Protein AF-A0A6I1JDK3-F1 (afdb_monomer_lite)

Radius of gyration: 16.53 Å; chains: 1; bounding box: 42×34×44 Å

Secondary structure (DSSP, 8-state):
-EEEE--S-TTSSS-EEEEEEEEEEE--SSTT--EEEEEEEEEETTEESS-GGGT-TTTTTT----TTEEEEEEGGGTHHHHHHHHHHH---EEEE-SSS-SEEEEEES-SS-SS----TT-SEEEEEEEES--GGGTTTTS-S---EEEEEEEHHHHHHHHHHHHHHHT-TTTB-HHHHHHHHHHH--

Structure (mmCIF, N/CA/C/O backbone):
data_AF-A0A6I1JDK3-F1
#
_entry.id   AF-A0A6I1JDK3-F1
#
loop_
_atom_site.group_PDB
_atom_site.id
_atom_site.type_symbol
_atom_site.label_atom_id
_atom_site.label_alt_id
_atom_site.label_comp_id
_atom_site.label_asym_id
_atom_site.label_entity_id
_atom_site.label_seq_id
_atom_site.pdbx_PDB_ins_code
_atom_site.Cartn_x
_atom_site.Cartn_y
_atom_site.Cartn_z
_atom_site.occupancy
_atom_site.B_iso_or_equiv
_atom_site.auth_seq_id
_atom_site.auth_comp_id
_atom_site.auth_asym_id
_atom_site.auth_atom_id
_atom_site.pdbx_PDB_model_num
ATOM 1 N N . MET A 1 1 ? 3.971 -10.338 -2.876 1.00 90.12 1 MET A N 1
ATOM 2 C CA . MET A 1 1 ? 2.631 -9.734 -2.906 1.00 90.12 1 MET A CA 1
ATOM 3 C C . MET A 1 1 ? 2.204 -9.550 -1.474 1.00 90.12 1 MET A C 1
ATOM 5 O O . MET A 1 1 ? 2.153 -10.538 -0.750 1.00 90.12 1 MET A O 1
ATOM 9 N N . ALA A 1 2 ? 1.924 -8.317 -1.079 1.00 95.56 2 ALA A N 1
ATOM 10 C CA . ALA A 1 2 ? 1.438 -7.986 0.249 1.00 95.56 2 ALA A CA 1
ATOM 11 C C . ALA A 1 2 ? -0.094 -7.945 0.251 1.00 95.56 2 ALA A C 1
ATOM 13 O O . ALA A 1 2 ? -0.709 -7.404 -0.673 1.00 95.56 2 ALA A O 1
ATOM 14 N N . ILE A 1 3 ? -0.713 -8.525 1.280 1.00 96.25 3 ILE A N 1
ATOM 15 C CA . ILE A 1 3 ? -2.171 -8.571 1.432 1.00 96.25 3 ILE A CA 1
ATOM 16 C C . ILE A 1 3 ? -2.551 -7.961 2.773 1.00 96.25 3 ILE A C 1
ATOM 18 O O . ILE A 1 3 ? -2.028 -8.357 3.812 1.00 96.25 3 ILE A O 1
ATOM 22 N N . LEU A 1 4 ? -3.498 -7.034 2.748 1.00 96.06 4 LEU A N 1
ATOM 23 C CA . LEU A 1 4 ? -4.088 -6.439 3.932 1.00 96.06 4 LEU A CA 1
ATOM 24 C C . LEU A 1 4 ? -5.573 -6.795 3.976 1.00 96.06 4 LEU A C 1
ATOM 26 O O . LEU A 1 4 ? -6.314 -6.505 3.037 1.00 96.06 4 LEU A O 1
ATOM 30 N N . ILE A 1 5 ? -5.992 -7.463 5.048 1.00 94.19 5 ILE A N 1
ATOM 31 C CA . ILE A 1 5 ? -7.346 -8.002 5.200 1.00 94.19 5 ILE A CA 1
ATOM 32 C C . ILE A 1 5 ? -8.137 -7.108 6.151 1.00 94.19 5 ILE A C 1
ATOM 34 O O . ILE A 1 5 ? -7.666 -6.807 7.247 1.00 94.19 5 ILE A O 1
ATOM 38 N N . ASP A 1 6 ? -9.339 -6.716 5.738 1.00 92.94 6 ASP A N 1
ATOM 39 C CA . ASP A 1 6 ? -10.273 -5.989 6.592 1.00 92.94 6 ASP A CA 1
ATOM 40 C C . ASP A 1 6 ? -10.689 -6.857 7.788 1.00 9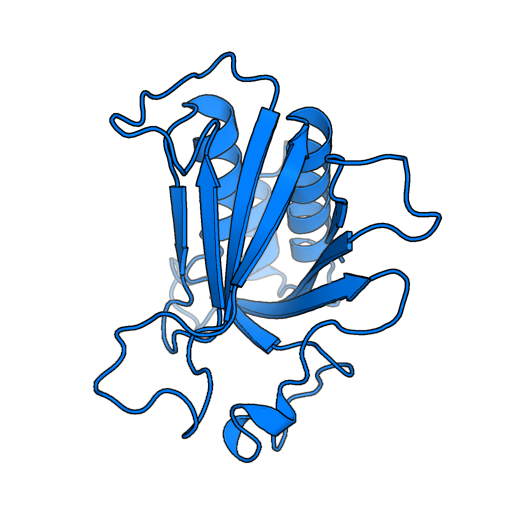2.94 6 ASP A C 1
ATOM 42 O O . ASP A 1 6 ? -11.159 -7.985 7.624 1.00 92.94 6 ASP A O 1
ATOM 46 N N . CYS A 1 7 ? -10.521 -6.335 9.001 1.00 89.25 7 CYS A N 1
ATOM 47 C CA . CYS A 1 7 ? -10.958 -6.994 10.228 1.00 89.25 7 CYS A CA 1
ATOM 48 C C . CYS A 1 7 ? -12.269 -6.408 10.778 1.00 89.25 7 CYS A C 1
ATOM 50 O O . CYS A 1 7 ? -12.799 -6.904 11.779 1.00 89.25 7 CYS A O 1
ATOM 52 N N . ARG A 1 8 ? -12.848 -5.392 10.115 1.00 76.00 8 ARG A N 1
ATOM 53 C CA . ARG A 1 8 ? -14.181 -4.872 10.438 1.00 76.00 8 ARG A CA 1
ATOM 54 C C . ARG A 1 8 ? -15.251 -5.785 9.853 1.00 76.00 8 ARG A C 1
ATOM 56 O O . ARG A 1 8 ? -15.793 -5.518 8.792 1.00 76.00 8 ARG A O 1
ATOM 63 N N . ARG A 1 9 ? -15.627 -6.792 10.649 1.00 58.38 9 ARG A N 1
ATOM 64 C CA . ARG A 1 9 ? -16.707 -7.791 10.461 1.00 58.38 9 ARG A CA 1
ATOM 65 C C . ARG A 1 9 ? -16.171 -9.172 10.084 1.00 58.38 9 ARG A C 1
ATOM 67 O O . ARG A 1 9 ? -15.980 -9.505 8.926 1.00 58.38 9 ARG A O 1
ATOM 74 N N . ASN A 1 10 ? -16.098 -10.027 11.100 1.00 53.22 10 ASN A N 1
ATOM 75 C CA . ASN A 1 10 ? -15.983 -11.485 10.976 1.00 53.22 10 ASN A CA 1
ATOM 76 C C . ASN A 1 10 ? -17.302 -12.173 10.536 1.00 53.22 10 ASN A C 1
ATOM 78 O O . ASN A 1 10 ? -17.419 -13.390 10.650 1.00 53.22 10 ASN A O 1
ATOM 82 N N . GLU A 1 11 ? -18.326 -11.430 10.098 1.00 50.03 11 GLU A N 1
ATOM 83 C CA . GLU A 1 11 ? -19.667 -11.991 9.839 1.00 50.03 11 GLU A CA 1
ATOM 84 C C . GLU A 1 11 ? -19.879 -12.463 8.393 1.00 50.03 11 GLU A C 1
ATOM 86 O O . GLU A 1 11 ? -20.764 -13.281 8.142 1.00 50.03 11 GLU A O 1
ATOM 91 N N . THR A 1 12 ? -19.074 -12.000 7.434 1.00 56.34 12 THR A N 1
ATOM 92 C CA . THR A 1 12 ? -19.111 -12.508 6.058 1.00 56.34 12 THR A CA 1
ATOM 93 C C . THR A 1 12 ? -18.082 -13.620 5.892 1.00 56.34 12 THR A C 1
ATOM 95 O O . THR A 1 12 ? -16.918 -13.456 6.241 1.00 56.34 12 THR A O 1
ATOM 98 N N . ALA A 1 13 ? -18.481 -14.750 5.299 1.00 66.69 13 ALA A N 1
ATOM 99 C CA . ALA A 1 13 ? -17.584 -15.883 5.029 1.00 66.69 13 ALA A CA 1
ATOM 100 C C . ALA A 1 13 ? -16.408 -15.540 4.087 1.00 66.69 13 ALA A C 1
ATOM 102 O O . ALA A 1 13 ? -15.524 -16.364 3.862 1.00 66.69 13 ALA A O 1
ATOM 103 N N . THR A 1 14 ? -16.406 -14.339 3.509 1.00 83.75 14 THR A N 1
ATOM 104 C CA . THR A 1 14 ? -15.459 -13.900 2.494 1.00 83.75 14 THR A CA 1
ATOM 105 C C . THR A 1 14 ? -14.977 -12.485 2.835 1.00 83.75 14 THR A C 1
ATOM 107 O O . THR A 1 14 ? -15.800 -11.566 2.843 1.00 83.75 14 THR A O 1
ATOM 110 N N . PRO A 1 15 ? -13.686 -12.295 3.161 1.00 87.25 15 PRO A N 1
ATOM 111 C CA . PRO A 1 15 ? -13.178 -11.009 3.620 1.00 87.25 15 PRO A CA 1
ATOM 112 C C . PRO A 1 15 ? -12.852 -10.065 2.457 1.00 87.25 15 PRO A C 1
ATOM 114 O O . PRO A 1 15 ? -12.466 -10.500 1.366 1.00 87.25 15 PRO A O 1
ATOM 117 N N . LEU A 1 16 ? -12.964 -8.764 2.728 1.00 92.38 16 LEU A N 1
ATOM 118 C CA . LEU A 1 16 ? -12.428 -7.702 1.884 1.00 92.38 16 LEU A CA 1
ATOM 119 C C . LEU A 1 16 ? -10.902 -7.634 2.060 1.00 92.38 16 LEU A C 1
ATOM 121 O O . LEU A 1 16 ? -10.402 -7.653 3.186 1.00 92.38 16 LEU A O 1
ATOM 125 N N . LYS A 1 17 ? -10.157 -7.547 0.955 1.00 94.12 17 LYS A N 1
ATOM 126 C CA . LYS A 1 17 ? -8.692 -7.457 0.968 1.00 94.12 17 LYS A CA 1
ATOM 127 C C . LYS A 1 17 ? -8.166 -6.401 -0.002 1.00 94.12 17 LYS A C 1
ATOM 129 O O . LYS A 1 17 ? -8.630 -6.299 -1.138 1.00 94.12 17 LYS A O 1
ATOM 134 N N . LEU A 1 18 ? -7.153 -5.667 0.447 1.00 95.69 18 LEU A N 1
ATOM 135 C CA . LEU A 1 18 ? -6.246 -4.884 -0.386 1.00 95.69 18 LEU A CA 1
ATOM 136 C C . LEU A 1 18 ? -5.036 -5.761 -0.721 1.00 95.69 18 LEU A C 1
ATOM 138 O O . LEU A 1 18 ? -4.426 -6.355 0.163 1.00 95.69 18 LEU A O 1
ATOM 142 N N . SER A 1 19 ? -4.681 -5.834 -1.996 1.00 95.69 19 SER A N 1
ATOM 143 C CA . SER A 1 19 ? -3.476 -6.499 -2.483 1.00 95.69 19 SER A CA 1
ATOM 144 C C . SER A 1 19 ? -2.589 -5.469 -3.161 1.00 95.69 19 SER A C 1
ATOM 146 O O . SER A 1 19 ? -3.039 -4.804 -4.090 1.00 95.69 19 SER A O 1
ATOM 148 N N . ILE A 1 20 ? -1.326 -5.391 -2.753 1.00 95.69 20 ILE A N 1
ATOM 149 C CA . ILE A 1 20 ? -0.302 -4.609 -3.449 1.00 95.69 20 ILE A CA 1
ATOM 150 C C . ILE A 1 20 ? 0.831 -5.548 -3.839 1.00 95.69 20 ILE A C 1
ATOM 152 O O . ILE A 1 20 ? 1.279 -6.383 -3.051 1.00 95.69 20 ILE A O 1
ATOM 156 N N . ARG A 1 21 ? 1.271 -5.431 -5.087 1.00 94.69 21 ARG A N 1
ATOM 157 C CA . ARG A 1 21 ? 2.360 -6.222 -5.649 1.00 94.69 21 ARG A CA 1
ATOM 158 C C . ARG A 1 21 ? 3.319 -5.308 -6.385 1.00 94.69 21 ARG A C 1
ATOM 160 O O . ARG A 1 21 ? 2.893 -4.574 -7.272 1.00 94.69 21 ARG A O 1
ATOM 167 N N . TRP A 1 22 ? 4.606 -5.413 -6.089 1.00 94.62 22 TRP A N 1
ATOM 168 C CA . TRP A 1 22 ? 5.625 -4.793 -6.931 1.00 94.62 22 TRP A CA 1
ATOM 169 C C . TRP A 1 22 ? 5.676 -5.485 -8.297 1.00 94.62 22 TRP A C 1
ATOM 171 O O . TRP A 1 22 ? 5.755 -6.710 -8.393 1.00 94.62 22 TRP A O 1
ATOM 181 N N . ARG A 1 23 ? 5.613 -4.700 -9.371 1.00 92.94 23 ARG A N 1
ATOM 182 C CA . ARG A 1 23 ? 5.864 -5.164 -10.741 1.00 92.94 23 ARG A CA 1
ATOM 183 C C . ARG A 1 23 ? 7.344 -5.065 -11.068 1.00 92.94 23 ARG A C 1
ATOM 185 O O . ARG A 1 23 ? 7.903 -6.007 -11.616 1.00 92.94 23 ARG A O 1
ATOM 192 N N . ARG A 1 24 ? 7.961 -3.943 -10.701 1.00 92.00 24 ARG A N 1
ATOM 193 C CA . ARG A 1 24 ? 9.412 -3.777 -10.702 1.00 92.00 24 ARG A CA 1
ATOM 194 C C . ARG A 1 24 ? 9.816 -2.679 -9.726 1.00 92.00 24 ARG A C 1
ATOM 196 O O . ARG A 1 24 ? 9.052 -1.743 -9.501 1.00 92.00 24 ARG A O 1
ATOM 203 N N . VAL A 1 25 ? 11.033 -2.772 -9.215 1.00 92.19 25 VAL A N 1
ATOM 204 C CA . VAL A 1 25 ? 11.728 -1.705 -8.497 1.00 92.19 25 VAL A CA 1
ATOM 205 C C . VAL A 1 25 ? 13.029 -1.437 -9.236 1.00 92.19 25 VAL A C 1
ATOM 207 O O . VAL A 1 25 ? 13.784 -2.366 -9.527 1.00 92.19 25 VAL A O 1
ATOM 210 N N . PHE A 1 26 ? 13.264 -0.182 -9.597 1.00 88.88 26 PHE A N 1
ATOM 211 C CA . PHE A 1 26 ? 14.318 0.168 -10.538 1.00 88.88 26 PHE A CA 1
ATOM 212 C C . PHE A 1 26 ? 14.936 1.528 -10.243 1.00 88.88 26 PHE A C 1
ATOM 214 O O . PHE A 1 26 ? 14.286 2.430 -9.710 1.00 88.88 26 PHE A O 1
ATOM 221 N N . SER A 1 27 ? 16.190 1.692 -10.659 1.00 83.19 27 SER A N 1
ATOM 222 C CA . SER A 1 27 ? 16.853 2.992 -10.703 1.00 83.19 27 SER A CA 1
ATOM 223 C C . SER A 1 27 ? 16.875 3.555 -12.124 1.00 83.19 27 SER A C 1
ATOM 225 O O . SER A 1 27 ? 17.229 2.863 -13.077 1.00 83.19 27 SER A O 1
ATOM 227 N N . ASN A 1 28 ? 16.574 4.847 -12.273 1.00 73.62 28 ASN A N 1
ATOM 228 C CA . ASN A 1 28 ? 16.699 5.566 -13.549 1.00 73.62 28 ASN A CA 1
ATOM 229 C C . ASN A 1 28 ? 18.129 6.064 -13.836 1.00 73.62 28 ASN A C 1
ATOM 231 O O . ASN A 1 28 ? 18.334 6.903 -14.711 1.00 73.62 28 ASN A O 1
ATOM 235 N N . GLY A 1 29 ? 19.131 5.583 -13.093 1.00 64.56 29 GLY A N 1
ATOM 236 C CA . GLY A 1 29 ? 20.533 5.975 -13.272 1.00 64.56 29 GLY A CA 1
ATOM 237 C C . GLY A 1 29 ? 20.954 7.231 -12.500 1.00 64.56 29 GLY A C 1
ATOM 238 O O . GLY A 1 29 ? 22.118 7.619 -12.572 1.00 64.56 29 GLY A O 1
ATOM 239 N N . TYR A 1 30 ? 20.054 7.837 -11.722 1.00 65.25 30 TYR A N 1
ATOM 240 C CA . TYR A 1 30 ? 20.409 8.835 -10.712 1.00 65.25 30 TYR A CA 1
ATOM 241 C C . TYR A 1 30 ? 20.587 8.160 -9.353 1.00 65.25 30 TYR A C 1
ATOM 243 O O . TYR A 1 30 ? 19.768 7.337 -8.952 1.00 65.25 30 TYR A O 1
ATOM 251 N N . GLU A 1 31 ? 21.635 8.535 -8.614 1.00 57.34 31 GLU A N 1
ATOM 252 C CA . GLU A 1 31 ? 21.983 7.892 -7.340 1.00 57.34 31 GLU A CA 1
ATOM 253 C C . GLU A 1 31 ? 20.875 7.963 -6.282 1.00 57.34 31 GLU A C 1
ATOM 255 O O . GLU A 1 31 ? 20.854 7.152 -5.368 1.00 57.34 31 GLU A O 1
ATOM 260 N N . TRP A 1 32 ? 19.953 8.912 -6.359 1.00 59.84 32 TRP A N 1
ATOM 261 C CA . TRP A 1 32 ? 18.851 9.034 -5.403 1.00 59.84 32 TRP A CA 1
ATOM 262 C C . TRP A 1 32 ? 17.574 8.357 -5.892 1.00 59.84 32 TRP A C 1
ATOM 264 O O . TRP A 1 32 ? 16.718 8.072 -5.063 1.00 59.84 32 TRP A O 1
ATOM 274 N N . ASP A 1 33 ? 17.447 8.076 -7.188 1.00 70.00 33 ASP A N 1
ATOM 275 C CA . ASP A 1 33 ? 16.176 7.734 -7.821 1.00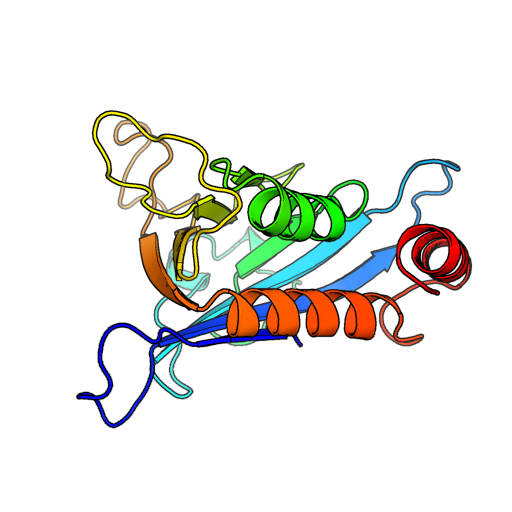 70.00 33 ASP A CA 1
ATOM 276 C C . ASP A 1 33 ? 15.904 6.223 -7.768 1.00 70.00 33 ASP A C 1
ATOM 278 O O . ASP A 1 33 ? 16.687 5.415 -8.283 1.00 70.00 33 ASP A O 1
ATOM 282 N N . ARG A 1 34 ? 14.810 5.850 -7.093 1.00 77.75 34 ARG A N 1
ATOM 283 C CA . ARG A 1 34 ? 14.342 4.465 -6.910 1.00 77.75 34 ARG A CA 1
ATOM 284 C C . ARG A 1 34 ? 12.843 4.429 -7.110 1.00 77.75 34 ARG A C 1
ATOM 286 O O . ARG A 1 34 ? 12.099 4.669 -6.168 1.00 77.75 34 ARG A O 1
ATOM 293 N N . ASN A 1 35 ? 12.397 4.090 -8.299 1.00 85.88 35 ASN A N 1
ATOM 294 C CA . ASN A 1 35 ? 10.975 4.075 -8.582 1.00 85.88 35 ASN A CA 1
ATOM 295 C C . ASN A 1 35 ? 10.462 2.651 -8.498 1.00 85.88 35 ASN A C 1
ATOM 297 O O . ASN A 1 35 ? 11.158 1.689 -8.829 1.00 85.88 35 ASN A O 1
ATOM 301 N N . GLY A 1 36 ? 9.253 2.514 -7.981 1.00 89.81 36 GLY A N 1
ATOM 302 C CA . GLY A 1 36 ? 8.577 1.236 -7.920 1.00 89.81 36 GLY A CA 1
ATOM 303 C C . GLY A 1 36 ? 7.281 1.304 -8.701 1.00 89.81 36 GLY A C 1
ATOM 304 O O . GLY A 1 36 ? 6.467 2.188 -8.466 1.00 89.81 36 GLY A O 1
ATOM 305 N N . GLU A 1 37 ? 7.089 0.361 -9.613 1.00 91.75 37 GLU A N 1
ATOM 306 C CA . GLU A 1 37 ? 5.812 0.148 -10.287 1.00 91.75 37 GLU A CA 1
ATOM 307 C C . GLU A 1 37 ? 5.039 -0.915 -9.519 1.00 91.75 37 GLU A C 1
ATOM 309 O O . GLU A 1 37 ? 5.593 -1.955 -9.150 1.00 91.75 37 GLU A O 1
ATOM 314 N N . MET A 1 38 ? 3.754 -0.683 -9.296 1.00 92.69 38 MET A N 1
ATOM 315 C CA . MET A 1 38 ? 2.890 -1.528 -8.486 1.00 92.69 38 MET A CA 1
ATOM 316 C C . MET A 1 38 ? 1.649 -1.964 -9.261 1.00 92.69 38 MET A C 1
ATOM 318 O O . MET A 1 38 ? 1.176 -1.303 -10.184 1.00 92.69 38 MET A O 1
ATOM 322 N N . ALA A 1 39 ? 1.120 -3.110 -8.854 1.00 92.44 39 ALA A N 1
ATOM 323 C CA . ALA A 1 39 ? -0.224 -3.557 -9.158 1.00 92.44 39 ALA A CA 1
ATOM 324 C C . ALA A 1 39 ? -1.026 -3.548 -7.851 1.00 92.44 39 ALA A C 1
ATOM 326 O O . ALA A 1 39 ? -0.659 -4.239 -6.895 1.00 92.44 39 ALA A O 1
ATOM 327 N N . ILE A 1 40 ? -2.093 -2.755 -7.805 1.00 92.12 40 ILE A N 1
ATOM 328 C CA . ILE A 1 40 ? -2.925 -2.536 -6.620 1.00 92.12 40 ILE A CA 1
ATOM 329 C C . ILE A 1 40 ? -4.332 -3.048 -6.909 1.00 92.12 40 ILE A C 1
ATOM 331 O O . ILE A 1 40 ? -4.945 -2.644 -7.886 1.00 92.12 40 ILE A O 1
ATOM 335 N N . GLY A 1 41 ? -4.873 -3.931 -6.077 1.00 91.94 41 GLY A N 1
ATOM 336 C CA . GLY A 1 41 ? -6.211 -4.485 -6.284 1.00 91.94 41 GLY A CA 1
ATOM 337 C C . GLY A 1 41 ? -7.017 -4.592 -4.999 1.00 91.94 41 GLY A C 1
ATOM 338 O O . GLY A 1 41 ? -6.469 -4.797 -3.915 1.00 91.94 41 GLY A O 1
ATOM 339 N N . LEU A 1 42 ? -8.334 -4.482 -5.143 1.00 92.88 42 LEU A N 1
ATOM 340 C CA . LEU A 1 42 ? -9.319 -4.625 -4.073 1.00 92.88 42 LEU A CA 1
ATOM 341 C C . LEU A 1 42 ? -10.214 -5.818 -4.398 1.00 92.88 42 LEU A C 1
ATOM 343 O O . LEU A 1 42 ? -10.753 -5.889 -5.501 1.00 92.88 42 LEU A O 1
ATOM 347 N N . TYR A 1 43 ? -10.380 -6.740 -3.452 1.00 93.00 43 TYR A N 1
ATOM 348 C CA . TYR A 1 43 ? -11.077 -8.006 -3.692 1.00 93.00 43 TYR A CA 1
ATOM 349 C C . TYR A 1 43 ? -11.995 -8.380 -2.531 1.00 93.00 43 TYR A C 1
ATOM 351 O O . TYR A 1 43 ? -11.661 -8.133 -1.374 1.00 93.00 43 TYR A O 1
ATOM 359 N N . ILE A 1 44 ? -13.105 -9.049 -2.837 1.00 91.75 44 ILE A N 1
ATOM 360 C CA . ILE A 1 44 ? -13.900 -9.800 -1.860 1.00 91.75 44 ILE A CA 1
ATOM 361 C C . ILE A 1 44 ? -13.702 -11.276 -2.189 1.00 91.75 44 ILE A C 1
ATOM 363 O O . ILE A 1 44 ? -14.190 -11.776 -3.202 1.00 91.75 44 ILE A O 1
ATOM 367 N N . GLY A 1 45 ? -12.935 -11.975 -1.353 1.00 87.31 45 GLY A N 1
ATOM 368 C CA . GLY A 1 45 ? -12.492 -13.330 -1.681 1.00 87.31 45 GLY A CA 1
ATOM 369 C C . GLY A 1 45 ? -11.502 -13.261 -2.828 1.00 87.31 45 GLY A C 1
ATOM 370 O O . GLY A 1 45 ? -10.493 -12.577 -2.693 1.00 87.31 45 GLY A O 1
ATOM 371 N N . ASP A 1 46 ? -11.786 -13.928 -3.942 1.00 88.94 46 ASP A N 1
ATOM 372 C CA . ASP A 1 46 ? -10.948 -13.875 -5.149 1.00 88.94 46 ASP A CA 1
ATOM 373 C C . ASP A 1 46 ? -11.551 -13.019 -6.271 1.00 88.94 46 ASP A C 1
ATOM 375 O O . ASP A 1 46 ? -10.916 -12.822 -7.305 1.00 88.94 46 ASP A O 1
ATOM 379 N N . GLU A 1 47 ? -12.736 -12.449 -6.047 1.00 91.94 47 GLU A N 1
ATOM 380 C CA . GLU A 1 47 ? -13.416 -11.597 -7.019 1.00 91.94 47 GLU A CA 1
ATOM 381 C C . GLU A 1 47 ? -12.994 -10.130 -6.847 1.00 91.94 47 GLU A C 1
ATOM 383 O O . GLU A 1 47 ? -13.015 -9.611 -5.721 1.00 91.94 47 GLU A O 1
ATOM 388 N N . PRO A 1 48 ? -12.610 -9.430 -7.929 1.00 91.69 48 PRO A N 1
ATOM 389 C CA . PRO A 1 48 ? -12.226 -8.029 -7.850 1.00 91.69 48 PRO A CA 1
ATOM 390 C C . PRO A 1 48 ? -13.442 -7.128 -7.610 1.00 91.69 48 PRO A C 1
ATOM 392 O O . PRO A 1 48 ? -14.482 -7.272 -8.250 1.00 91.69 48 PRO A O 1
ATOM 395 N N . VAL A 1 49 ? -13.296 -6.152 -6.712 1.00 89.75 49 VAL A N 1
ATOM 396 C CA . VAL A 1 49 ? -14.347 -5.167 -6.393 1.00 89.75 49 VAL A CA 1
ATOM 397 C C . VAL A 1 49 ? -14.543 -4.184 -7.547 1.00 89.75 49 VAL A C 1
ATOM 399 O O . VAL A 1 49 ? -15.666 -3.798 -7.866 1.00 89.75 49 VAL A O 1
ATOM 402 N N . PHE A 1 50 ? -13.444 -3.791 -8.188 1.00 85.38 50 PHE A N 1
ATOM 403 C CA . PHE A 1 50 ? -13.428 -2.842 -9.293 1.00 85.38 50 PHE A CA 1
ATOM 404 C C . PHE A 1 50 ? -12.641 -3.413 -10.463 1.00 85.38 50 PHE A C 1
ATOM 406 O O . PHE A 1 50 ? -11.690 -4.163 -10.267 1.00 85.38 50 PHE A O 1
ATOM 413 N N . SER A 1 51 ? -13.020 -3.034 -11.684 1.00 80.25 51 SER A N 1
ATOM 414 C CA . SER A 1 51 ? -12.318 -3.453 -12.896 1.00 80.25 51 SER A CA 1
ATOM 415 C C . SER A 1 51 ? -11.708 -2.247 -13.612 1.00 80.25 51 SER A C 1
ATOM 417 O O . SER A 1 51 ? -12.455 -1.341 -13.984 1.00 80.25 51 SER A O 1
ATOM 419 N N . PRO A 1 52 ? -10.386 -2.225 -13.869 1.00 74.00 52 PRO A N 1
ATOM 420 C CA . PRO A 1 52 ? -9.697 -1.076 -14.467 1.00 74.00 52 PRO A CA 1
ATOM 421 C C . PRO A 1 52 ? -10.184 -0.753 -15.888 1.00 74.00 52 PRO A C 1
ATOM 423 O O . PRO A 1 52 ? -10.150 0.401 -16.309 1.00 74.00 52 PRO A O 1
ATOM 426 N N . VAL A 1 53 ? -10.710 -1.747 -16.618 1.00 70.38 53 VAL A N 1
ATOM 427 C CA . VAL A 1 53 ? -11.269 -1.559 -17.971 1.00 70.38 53 VAL A CA 1
ATOM 428 C C . VAL A 1 53 ? -12.471 -0.609 -17.987 1.00 70.38 53 VAL A C 1
ATOM 430 O O . VAL A 1 53 ? -12.743 0.016 -19.007 1.00 70.38 53 VAL A O 1
ATOM 433 N N . VAL A 1 54 ? -13.181 -0.486 -16.861 1.00 68.81 54 VAL A N 1
ATOM 434 C CA . VAL A 1 54 ? -14.313 0.439 -16.707 1.00 68.81 54 VAL A CA 1
ATOM 435 C C . VAL A 1 54 ? -13.825 1.888 -16.615 1.00 68.81 54 VAL A C 1
ATOM 437 O O . VAL A 1 54 ? -14.542 2.809 -16.999 1.00 68.81 54 VAL A O 1
ATOM 440 N N . PHE A 1 55 ? -12.599 2.085 -16.137 1.00 68.00 55 PHE A N 1
ATOM 441 C CA . PHE A 1 55 ? -12.084 3.380 -15.713 1.00 68.00 55 PHE A CA 1
ATOM 442 C C . PHE A 1 55 ? -11.113 3.994 -16.722 1.00 68.00 55 PHE A C 1
ATOM 444 O O . PHE A 1 55 ? -11.210 5.187 -17.007 1.00 68.00 55 PHE A O 1
ATOM 451 N N . ASN A 1 56 ? -10.216 3.193 -17.308 1.00 69.25 56 ASN A N 1
ATOM 452 C CA . ASN A 1 56 ? -9.264 3.671 -18.312 1.00 69.25 56 ASN A CA 1
ATOM 453 C C . ASN A 1 56 ? -8.780 2.543 -19.251 1.00 69.25 56 ASN A C 1
ATOM 455 O O . ASN A 1 56 ? -7.676 2.021 -19.091 1.00 69.25 56 ASN A O 1
ATOM 459 N N . PRO A 1 57 ? -9.586 2.136 -20.248 1.00 65.94 57 PRO A N 1
ATOM 460 C CA . PRO A 1 57 ? -9.258 1.002 -21.114 1.00 65.94 57 PRO A CA 1
ATOM 461 C C . PRO A 1 57 ? -8.029 1.234 -22.010 1.00 65.94 57 PRO A C 1
ATOM 463 O O . PRO A 1 57 ? -7.412 0.265 -22.452 1.00 65.94 57 PRO A O 1
ATOM 466 N N . ASP A 1 58 ? -7.664 2.488 -22.287 1.00 69.88 58 ASP A N 1
ATOM 467 C CA . ASP A 1 58 ? -6.554 2.823 -23.184 1.00 69.88 58 ASP A CA 1
ATOM 468 C C . ASP A 1 58 ? -5.204 2.790 -22.472 1.00 69.88 58 ASP A C 1
ATOM 470 O O . ASP A 1 58 ? -4.258 2.215 -23.008 1.00 69.88 58 ASP A O 1
ATOM 474 N N . PHE A 1 59 ? -5.125 3.317 -21.246 1.00 67.88 59 PHE A N 1
ATOM 475 C CA . PHE A 1 59 ? -3.906 3.256 -20.433 1.00 67.88 59 PHE A CA 1
ATOM 476 C C . PHE A 1 59 ? -3.512 1.816 -20.080 1.00 67.88 59 PHE A C 1
ATOM 478 O O . PHE A 1 59 ? -2.335 1.478 -20.011 1.00 67.88 59 PHE A O 1
ATOM 485 N N . MET A 1 60 ? -4.501 0.935 -19.929 1.00 65.94 60 MET A N 1
ATOM 486 C CA . MET A 1 60 ? -4.272 -0.479 -19.624 1.00 65.94 60 MET A CA 1
ATOM 487 C C . MET A 1 60 ? -3.654 -1.262 -20.792 1.00 65.94 60 MET A C 1
ATOM 489 O O . MET A 1 60 ? -3.185 -2.386 -20.597 1.00 65.94 60 MET A O 1
ATOM 493 N N . ARG A 1 61 ? -3.637 -0.712 -22.016 1.00 66.12 61 ARG A N 1
ATOM 494 C CA . ARG A 1 61 ? -3.080 -1.418 -23.176 1.00 66.12 61 ARG A CA 1
ATOM 495 C C . ARG A 1 61 ? -1.562 -1.536 -23.045 1.00 66.12 61 ARG A C 1
ATOM 497 O O . ARG A 1 61 ? -0.835 -0.566 -23.211 1.00 66.12 61 ARG A O 1
ATOM 504 N N . GLY A 1 62 ? -1.095 -2.761 -22.814 1.00 70.50 62 GLY A N 1
ATOM 505 C CA . GLY A 1 62 ? 0.329 -3.089 -22.702 1.00 70.50 62 GLY A CA 1
ATOM 506 C C . GLY A 1 62 ? 0.835 -3.227 -21.265 1.00 70.50 62 GLY A C 1
ATOM 507 O O . GLY A 1 62 ? 1.986 -3.612 -21.076 1.00 70.50 62 GLY A O 1
ATOM 508 N N . LEU A 1 63 ? -0.009 -2.978 -20.258 1.00 77.69 63 LEU A N 1
ATOM 509 C CA . LEU A 1 63 ? 0.317 -3.269 -18.863 1.00 77.69 63 LEU A CA 1
ATOM 510 C C . LEU A 1 63 ? -0.072 -4.713 -18.520 1.00 77.69 63 LEU A C 1
ATOM 512 O O . LEU A 1 63 ? -1.218 -5.124 -18.692 1.00 77.69 63 LEU A O 1
ATOM 516 N N . GLU A 1 64 ? 0.878 -5.486 -17.998 1.00 81.44 64 GLU A N 1
ATOM 517 C CA . GLU A 1 64 ? 0.632 -6.836 -17.476 1.00 81.44 64 GLU A CA 1
ATOM 518 C C . GLU A 1 64 ? 0.040 -6.761 -16.057 1.00 81.44 64 GLU A C 1
ATOM 520 O O . GLU A 1 64 ? 0.748 -6.904 -15.053 1.00 81.44 64 GLU A O 1
ATOM 525 N N . LEU A 1 65 ? -1.266 -6.492 -15.981 1.00 84.38 65 LEU A N 1
ATOM 526 C CA . LEU A 1 65 ? -2.057 -6.423 -14.748 1.00 84.38 65 LEU A CA 1
ATOM 527 C C . LEU A 1 65 ? -3.088 -7.558 -14.710 1.00 84.38 65 LEU A C 1
ATOM 529 O O . LEU A 1 65 ? -3.693 -7.895 -15.731 1.00 84.38 65 LEU A O 1
ATOM 533 N N . ARG A 1 66 ? -3.293 -8.168 -13.535 1.00 86.31 66 ARG A N 1
ATOM 534 C CA . ARG A 1 66 ? -4.349 -9.177 -13.350 1.00 86.31 66 ARG A CA 1
ATOM 535 C C . ARG A 1 66 ? -5.728 -8.504 -13.356 1.00 86.31 66 ARG A C 1
ATOM 537 O O . ARG A 1 66 ? -5.825 -7.303 -13.093 1.00 86.31 66 ARG A O 1
ATOM 544 N N . PRO A 1 67 ? -6.813 -9.252 -13.634 1.00 83.88 67 PRO A N 1
ATOM 545 C CA . PRO A 1 67 ? -8.164 -8.711 -13.537 1.00 83.88 67 PRO A CA 1
ATOM 546 C C . PRO A 1 67 ? -8.408 -8.027 -12.184 1.00 83.88 67 PRO A C 1
ATOM 548 O O . PRO A 1 67 ? -8.215 -8.637 -11.137 1.00 83.88 67 PRO A O 1
ATOM 551 N N . GLY A 1 68 ? -8.823 -6.759 -12.228 1.00 84.75 68 GLY A N 1
ATOM 552 C CA . GLY A 1 68 ? -9.090 -5.945 -11.039 1.00 84.75 68 GLY A CA 1
ATOM 553 C C . GLY A 1 68 ? -7.888 -5.246 -10.406 1.00 84.75 68 GLY A C 1
ATOM 554 O O . GLY A 1 68 ? -8.053 -4.577 -9.388 1.00 84.75 68 GLY A O 1
ATOM 555 N N . GLU A 1 69 ? -6.695 -5.371 -10.994 1.00 88.38 69 GLU A N 1
ATOM 556 C CA . GLU A 1 69 ? -5.525 -4.600 -10.579 1.00 88.38 69 GLU A CA 1
ATOM 557 C C . GLU A 1 69 ? -5.445 -3.266 -11.328 1.00 88.38 69 GLU A C 1
ATOM 559 O O . GLU A 1 69 ? -5.557 -3.199 -12.552 1.00 88.38 69 GLU A O 1
ATOM 564 N N . PHE A 1 70 ? -5.190 -2.213 -10.571 1.00 86.56 70 PHE A N 1
ATOM 565 C CA . PHE A 1 70 ? -4.845 -0.881 -11.026 1.00 86.56 70 PHE A CA 1
ATOM 566 C C . PHE A 1 70 ? -3.331 -0.728 -11.005 1.00 86.56 70 PHE A C 1
ATOM 568 O O . PHE A 1 70 ? -2.631 -1.323 -10.180 1.00 86.56 70 PHE A O 1
ATOM 575 N N . TYR A 1 71 ? -2.825 0.058 -11.943 1.00 86.56 71 TYR A N 1
ATOM 576 C CA . TYR A 1 71 ? -1.434 0.468 -11.924 1.00 86.56 71 TYR A CA 1
ATOM 577 C C . TYR A 1 71 ? -1.210 1.478 -10.797 1.00 86.56 71 TYR A C 1
ATOM 579 O O . TYR A 1 71 ? -2.094 2.285 -10.519 1.00 86.56 71 TYR A O 1
ATOM 587 N N . GLY A 1 72 ? -0.037 1.430 -10.178 1.00 87.12 72 GLY A N 1
ATOM 588 C CA . GLY A 1 72 ? 0.421 2.456 -9.253 1.00 87.12 72 GLY A CA 1
ATOM 589 C C . GLY A 1 72 ? 1.929 2.640 -9.340 1.00 87.12 72 GLY A C 1
ATOM 590 O O . GLY A 1 72 ? 2.644 1.782 -9.861 1.00 87.12 72 GLY A O 1
ATOM 591 N N . GLU A 1 73 ? 2.415 3.748 -8.809 1.00 88.00 73 GLU A N 1
ATOM 592 C CA . GLU A 1 73 ? 3.818 4.130 -8.783 1.00 88.00 73 GLU A CA 1
ATOM 593 C C . GLU A 1 73 ? 4.202 4.642 -7.399 1.00 88.00 73 GLU A C 1
ATOM 595 O O . GLU A 1 73 ? 3.436 5.313 -6.715 1.00 88.00 73 GLU A O 1
ATOM 600 N N . SER A 1 74 ? 5.419 4.333 -6.971 1.00 89.00 74 SER A N 1
ATOM 601 C CA . SER A 1 74 ? 5.979 4.864 -5.737 1.00 89.00 74 SER A CA 1
ATOM 602 C C . SER A 1 74 ? 7.351 5.452 -6.012 1.00 89.00 74 SER A C 1
ATOM 604 O O . SER A 1 74 ? 8.345 4.721 -6.100 1.00 89.00 74 SER A O 1
ATOM 606 N N . ASP A 1 75 ? 7.395 6.779 -6.115 1.00 86.81 75 ASP A N 1
ATOM 607 C CA . ASP A 1 75 ? 8.646 7.526 -6.201 1.00 86.81 75 ASP A CA 1
ATOM 608 C C . ASP A 1 75 ? 9.499 7.248 -4.974 1.00 86.81 75 ASP A C 1
ATOM 610 O O . ASP A 1 75 ? 9.012 7.235 -3.842 1.00 86.81 75 ASP A O 1
ATOM 614 N N . TYR A 1 76 ? 10.784 6.995 -5.188 1.00 86.88 76 TYR A N 1
ATOM 615 C CA . TYR A 1 76 ? 11.731 6.648 -4.122 1.00 86.88 76 TYR A CA 1
ATOM 616 C C . TYR A 1 76 ? 11.291 5.460 -3.245 1.00 86.88 76 TYR A C 1
ATOM 618 O O . TYR A 1 76 ? 11.788 5.324 -2.117 1.00 86.88 76 TYR A O 1
ATOM 626 N N . CYS A 1 77 ? 10.357 4.627 -3.727 1.00 89.75 77 CYS A N 1
ATOM 627 C CA . CYS A 1 77 ? 9.641 3.605 -2.959 1.00 89.75 77 CYS A CA 1
ATOM 628 C C . CYS A 1 77 ? 9.045 4.163 -1.652 1.00 89.75 77 CYS A C 1
ATOM 630 O O . CYS A 1 77 ? 9.089 3.511 -0.606 1.00 89.75 77 CYS A O 1
ATOM 632 N N . GLN A 1 78 ? 8.532 5.397 -1.688 1.00 90.62 78 GLN A N 1
ATOM 633 C CA . GLN A 1 78 ? 8.086 6.167 -0.527 1.00 90.62 78 GLN A CA 1
ATOM 634 C C . GLN A 1 78 ? 7.031 5.447 0.329 1.00 90.62 78 GLN A C 1
ATOM 636 O O . GLN A 1 78 ? 7.049 5.594 1.552 1.00 90.62 78 GLN A O 1
ATOM 641 N N . ILE A 1 79 ? 6.208 4.572 -0.262 1.00 92.75 79 ILE A N 1
ATOM 642 C CA . ILE A 1 79 ? 5.259 3.716 0.474 1.00 92.75 79 ILE A CA 1
ATOM 643 C C . ILE A 1 79 ? 5.939 2.909 1.597 1.00 92.75 79 ILE A C 1
ATOM 645 O O . ILE A 1 79 ? 5.363 2.722 2.670 1.00 92.75 79 ILE A O 1
ATOM 649 N N . LEU A 1 80 ? 7.198 2.491 1.396 1.00 94.38 80 LEU A N 1
ATOM 650 C CA . LEU A 1 80 ? 7.984 1.747 2.385 1.00 94.38 80 LEU A CA 1
ATOM 651 C C . LEU A 1 80 ? 8.404 2.603 3.591 1.00 94.38 80 LEU A C 1
ATOM 653 O O . LEU A 1 80 ? 8.722 2.038 4.636 1.00 94.38 80 LEU A O 1
ATOM 657 N N . ARG A 1 81 ? 8.393 3.938 3.471 1.00 93.62 81 ARG A N 1
ATOM 658 C CA . ARG A 1 81 ? 8.644 4.896 4.567 1.00 93.62 81 ARG A CA 1
ATOM 659 C C . ARG A 1 81 ? 7.352 5.384 5.209 1.00 93.62 81 ARG A C 1
ATOM 661 O O . ARG A 1 81 ? 7.295 5.566 6.426 1.00 93.62 81 ARG A O 1
ATOM 668 N N . ASP A 1 82 ? 6.327 5.579 4.393 1.00 94.69 82 ASP A N 1
ATOM 669 C CA . ASP A 1 82 ? 5.057 6.163 4.807 1.00 94.69 82 ASP A CA 1
ATOM 670 C C . ASP A 1 82 ? 4.264 5.230 5.725 1.00 94.69 82 ASP A C 1
ATOM 672 O O . ASP A 1 82 ? 3.750 5.680 6.750 1.00 94.69 82 ASP A O 1
ATOM 676 N N . ILE A 1 83 ? 4.230 3.922 5.438 1.00 95.81 83 ILE A N 1
ATOM 677 C CA . ILE A 1 83 ? 3.528 2.962 6.306 1.00 95.81 83 ILE A CA 1
ATOM 678 C C . ILE A 1 83 ? 4.178 2.887 7.706 1.00 95.81 83 ILE A C 1
ATOM 680 O O . ILE A 1 83 ? 3.464 3.062 8.697 1.00 95.81 83 ILE A O 1
ATOM 684 N N . PRO A 1 84 ? 5.510 2.714 7.856 1.00 95.44 84 PRO A N 1
ATOM 685 C CA . PRO A 1 84 ? 6.160 2.772 9.167 1.00 95.44 84 PRO A CA 1
ATOM 686 C C . PRO A 1 84 ? 5.992 4.108 9.877 1.00 95.44 84 PRO A C 1
ATOM 688 O O . PRO A 1 84 ? 5.881 4.133 11.102 1.00 95.44 84 PRO A O 1
ATOM 691 N N . ARG A 1 85 ? 5.970 5.225 9.137 1.00 94.62 85 ARG A N 1
ATOM 692 C CA . ARG A 1 85 ? 5.685 6.536 9.720 1.00 94.62 85 ARG A CA 1
ATOM 693 C C . ARG A 1 85 ? 4.288 6.550 10.335 1.00 94.62 85 ARG A C 1
ATOM 695 O O . ARG A 1 85 ? 4.192 6.883 11.512 1.00 94.62 85 ARG A O 1
ATOM 702 N N . ALA A 1 86 ? 3.259 6.134 9.595 1.00 94.62 86 ALA A N 1
ATOM 703 C CA . ALA A 1 86 ? 1.886 6.048 10.097 1.00 94.62 86 ALA A CA 1
ATOM 704 C C . ALA A 1 86 ? 1.799 5.161 11.350 1.00 94.62 86 ALA A C 1
ATOM 706 O O . ALA A 1 86 ? 1.219 5.560 12.357 1.00 94.62 86 ALA A O 1
ATOM 707 N N . LEU A 1 87 ? 2.458 3.998 11.330 1.00 96.19 87 LEU A N 1
ATOM 708 C CA . LEU A 1 87 ? 2.540 3.092 12.479 1.00 96.19 87 LEU A CA 1
ATOM 709 C C . LEU A 1 87 ? 3.240 3.735 13.687 1.00 96.19 87 LEU A C 1
ATOM 711 O O . LEU A 1 87 ? 2.824 3.532 14.827 1.00 96.19 87 LEU A O 1
ATOM 715 N N . LYS A 1 88 ? 4.316 4.496 13.467 1.00 95.44 88 LYS A N 1
ATOM 716 C CA . LYS A 1 88 ? 5.132 5.085 14.537 1.00 95.44 88 LYS A CA 1
ATOM 717 C C . LYS A 1 88 ? 4.492 6.321 15.157 1.00 95.44 88 LYS A C 1
ATOM 719 O O . LYS A 1 88 ? 4.573 6.495 16.369 1.00 95.44 88 LYS A O 1
ATOM 724 N N . THR A 1 89 ? 3.945 7.213 14.339 1.00 95.00 89 THR A N 1
ATOM 725 C CA . THR A 1 89 ? 3.426 8.506 14.801 1.00 95.00 89 THR A CA 1
ATOM 726 C C . THR A 1 89 ? 1.930 8.468 15.069 1.00 95.00 89 THR A C 1
ATOM 728 O O . THR A 1 89 ? 1.434 9.312 15.806 1.00 95.00 89 THR A O 1
ATOM 731 N N . GLY A 1 90 ? 1.203 7.521 14.469 1.00 92.44 90 GLY A N 1
ATOM 732 C CA . GLY A 1 90 ? -0.256 7.539 14.450 1.00 92.44 90 GLY A CA 1
ATOM 733 C C . GLY A 1 90 ? -0.835 8.715 13.664 1.00 92.44 90 GLY A C 1
ATOM 734 O O . GLY A 1 90 ? -2.025 8.990 13.776 1.00 92.44 90 GLY A O 1
ATOM 735 N N . GLU A 1 91 ? -0.013 9.445 12.904 1.00 93.06 91 GLU A N 1
ATOM 736 C CA . GLU A 1 91 ? -0.484 10.526 12.043 1.00 93.06 91 GLU A CA 1
ATOM 737 C C . GLU A 1 91 ? -1.175 9.955 10.808 1.00 93.06 91 GLU A C 1
ATOM 739 O O . GLU A 1 91 ? -0.721 8.971 10.210 1.00 93.06 91 GLU A O 1
ATOM 744 N N . ARG A 1 92 ? -2.227 10.651 10.366 1.00 92.00 92 ARG A N 1
ATOM 745 C CA . ARG A 1 92 ? -2.794 10.423 9.042 1.00 92.00 92 ARG A CA 1
ATOM 746 C C . ARG A 1 92 ? -1.696 10.582 7.992 1.00 92.00 92 ARG A C 1
ATOM 748 O O . ARG A 1 92 ? -1.085 11.642 7.874 1.00 92.00 92 ARG A O 1
ATOM 755 N N . THR A 1 93 ? -1.512 9.542 7.197 1.00 92.88 93 THR A N 1
ATOM 756 C CA . THR A 1 93 ? -0.551 9.493 6.101 1.00 92.88 93 THR A CA 1
ATOM 757 C C . THR A 1 93 ? -1.302 9.286 4.794 1.00 92.88 93 THR A C 1
ATOM 759 O O . THR A 1 93 ? -2.237 8.490 4.727 1.00 92.88 93 THR A O 1
ATOM 762 N N . VAL A 1 94 ? -0.931 10.047 3.768 1.00 89.94 94 VAL A N 1
ATOM 763 C CA . VAL A 1 94 ? -1.514 9.971 2.427 1.00 89.94 94 VAL A CA 1
ATOM 764 C C . VAL A 1 94 ? -0.413 9.499 1.489 1.00 89.94 94 VAL A C 1
ATOM 766 O O . VAL A 1 94 ? 0.657 10.096 1.462 1.00 89.94 94 VAL A O 1
ATOM 769 N N . ILE A 1 95 ? -0.688 8.425 0.761 1.00 89.25 95 ILE A N 1
ATOM 770 C CA . ILE A 1 95 ? 0.208 7.786 -0.196 1.00 89.25 95 ILE A CA 1
ATOM 771 C C . ILE A 1 95 ? -0.462 7.920 -1.559 1.00 89.25 95 ILE A C 1
ATOM 773 O O . ILE A 1 95 ? -1.591 7.462 -1.745 1.00 89.25 95 ILE A O 1
ATOM 777 N N . GLU A 1 96 ? 0.209 8.584 -2.487 1.00 82.62 96 GLU A N 1
ATOM 778 C CA . GLU A 1 96 ? -0.306 8.888 -3.820 1.00 82.62 96 GLU A CA 1
ATOM 779 C C . GLU A 1 96 ? 0.694 8.432 -4.873 1.00 82.62 96 GLU A C 1
ATOM 781 O O . GLU A 1 96 ? 1.905 8.458 -4.634 1.00 82.62 96 GLU A O 1
ATOM 786 N N . ASP A 1 97 ? 0.180 8.050 -6.040 1.00 69.50 97 ASP A N 1
ATOM 787 C CA . ASP A 1 97 ? 1.020 7.844 -7.211 1.00 69.50 97 ASP A CA 1
ATOM 788 C C . ASP A 1 97 ? 1.710 9.152 -7.600 1.00 69.50 97 ASP A C 1
ATOM 790 O O . ASP A 1 97 ? 1.088 10.214 -7.683 1.00 69.50 97 ASP A O 1
ATOM 794 N N . ALA A 1 98 ? 3.009 9.070 -7.859 1.00 63.31 98 ALA A N 1
ATOM 795 C CA . ALA A 1 98 ? 3.826 10.259 -8.039 1.00 63.31 98 ALA A CA 1
ATOM 796 C C . ALA A 1 98 ? 3.649 10.944 -9.404 1.00 63.31 98 ALA A C 1
ATOM 798 O O . ALA A 1 98 ? 3.741 12.170 -9.488 1.00 63.31 98 ALA A O 1
ATOM 799 N N . VAL A 1 99 ? 3.388 10.175 -10.468 1.00 60.72 99 VAL A N 1
ATOM 800 C CA . VAL A 1 99 ? 3.282 10.708 -11.840 1.00 60.72 99 VAL A CA 1
ATOM 801 C C . VAL A 1 99 ? 1.835 10.773 -12.315 1.00 60.72 99 VAL A C 1
ATOM 803 O O . VAL A 1 99 ? 1.400 11.792 -12.852 1.00 60.72 99 VAL A O 1
ATOM 806 N N . CYS A 1 100 ? 1.072 9.703 -12.104 1.00 63.97 100 CYS A N 1
ATOM 807 C CA . CYS A 1 100 ? -0.317 9.600 -12.531 1.00 63.97 100 CYS A CA 1
ATOM 808 C C . CYS A 1 100 ? -1.158 9.094 -11.367 1.00 63.97 100 CYS A C 1
ATOM 810 O O . CYS A 1 100 ? -1.030 7.932 -11.003 1.00 63.97 100 CYS A O 1
ATOM 812 N N . LEU A 1 101 ? -2.024 9.945 -10.814 1.00 68.12 101 LEU A N 1
ATOM 813 C CA . LEU A 1 101 ? -2.934 9.592 -9.723 1.00 68.12 101 LEU A CA 1
ATOM 814 C C . LEU A 1 101 ? -3.950 8.542 -10.202 1.00 68.12 101 LEU A C 1
ATOM 816 O O . LEU A 1 101 ? -5.018 8.899 -10.688 1.00 68.12 101 LEU A O 1
ATOM 820 N N . PHE A 1 102 ? -3.619 7.255 -10.095 1.00 75.44 102 PHE A N 1
ATOM 821 C CA . PHE A 1 102 ? -4.553 6.150 -10.331 1.00 75.44 102 PHE A CA 1
ATOM 822 C C . PHE A 1 102 ? -5.080 5.597 -9.015 1.00 75.44 102 PHE A C 1
ATOM 824 O O . PHE A 1 102 ? -6.232 5.176 -8.916 1.00 75.44 102 PHE A O 1
ATOM 831 N N . THR A 1 103 ? -4.238 5.608 -7.986 1.00 80.62 103 THR A N 1
ATOM 832 C CA . THR A 1 103 ? -4.598 5.148 -6.655 1.00 80.62 103 THR A CA 1
ATOM 833 C C . THR A 1 103 ? -4.078 6.112 -5.595 1.00 80.62 103 THR A C 1
ATOM 835 O O . THR A 1 103 ? -2.927 6.544 -5.609 1.00 80.62 103 THR A O 1
ATOM 838 N N . ARG A 1 104 ? -4.934 6.416 -4.620 1.00 86.81 104 ARG A N 1
ATOM 839 C CA . ARG A 1 104 ? -4.570 7.097 -3.376 1.00 86.81 104 ARG A CA 1
ATOM 840 C C . ARG A 1 104 ? -4.894 6.176 -2.209 1.00 86.81 104 ARG A C 1
ATOM 842 O O . ARG A 1 104 ? -6.013 5.683 -2.098 1.00 86.81 104 ARG A O 1
ATOM 849 N N . ILE A 1 105 ? -3.939 5.982 -1.308 1.00 91.25 105 ILE A N 1
ATOM 850 C CA . ILE A 1 105 ? -4.118 5.224 -0.069 1.00 91.25 105 ILE A CA 1
ATOM 851 C C . ILE A 1 105 ? -3.944 6.183 1.102 1.00 91.25 105 ILE A C 1
ATOM 853 O O . ILE A 1 105 ? -2.919 6.842 1.240 1.00 91.25 105 ILE A O 1
ATOM 857 N N . VAL A 1 106 ? -4.947 6.267 1.964 1.00 92.75 106 VAL A N 1
ATOM 858 C CA . VAL A 1 106 ? -4.903 7.072 3.183 1.00 92.75 106 VAL A CA 1
ATOM 859 C C . VAL A 1 106 ? -4.926 6.133 4.377 1.00 92.75 106 VAL A C 1
ATOM 861 O O . VAL A 1 106 ? -5.793 5.270 4.456 1.00 92.75 106 VAL A O 1
ATOM 864 N N . ILE A 1 107 ? -3.988 6.305 5.303 1.00 95.44 107 ILE A N 1
ATOM 865 C CA . ILE A 1 107 ? -3.838 5.474 6.501 1.00 95.44 107 ILE A CA 1
ATOM 866 C C . ILE A 1 107 ? -3.917 6.373 7.733 1.00 95.44 107 ILE A C 1
ATOM 868 O O . ILE A 1 107 ? -3.262 7.412 7.770 1.00 95.44 107 ILE A O 1
ATOM 872 N N . GLY A 1 108 ? -4.686 5.992 8.749 1.00 94.81 108 GLY A N 1
ATOM 873 C CA . GLY A 1 108 ? -4.742 6.708 10.028 1.00 94.81 108 GLY A CA 1
ATOM 874 C C . GLY A 1 108 ? -5.576 5.967 11.075 1.00 94.81 108 GLY A C 1
ATOM 875 O O . GLY A 1 108 ? -6.292 5.047 10.711 1.00 94.81 108 GLY A O 1
ATOM 876 N N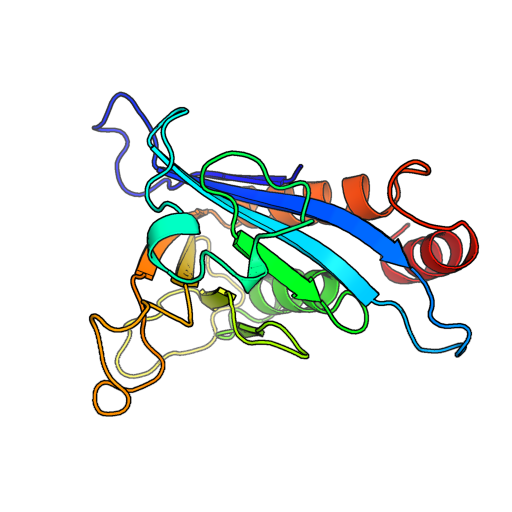 . PRO A 1 109 ? -5.491 6.313 12.368 1.00 91.81 109 PRO A N 1
ATOM 877 C CA . PRO A 1 109 ? -6.202 5.594 13.433 1.00 91.81 109 PRO A CA 1
ATOM 878 C C . PRO A 1 109 ? -7.729 5.787 13.404 1.00 91.81 109 PRO A C 1
ATOM 880 O O . PRO A 1 109 ? -8.470 4.852 13.694 1.00 91.81 109 PRO A O 1
ATOM 883 N N . ASP A 1 110 ? -8.186 6.977 13.007 1.00 87.25 110 ASP A N 1
ATOM 884 C CA . ASP A 1 110 ? -9.587 7.305 12.723 1.00 87.25 110 ASP A CA 1
ATOM 885 C C . ASP A 1 110 ? -9.607 8.380 11.628 1.00 87.25 110 ASP A C 1
ATOM 887 O O . ASP A 1 110 ? -9.304 9.552 11.873 1.00 87.25 110 ASP A O 1
ATOM 891 N N . LEU A 1 111 ? -9.880 7.974 10.386 1.00 88.19 111 LEU A N 1
ATOM 892 C CA . LEU A 1 111 ? -9.818 8.891 9.240 1.00 88.19 111 LEU A CA 1
ATOM 893 C C . LEU A 1 111 ? -11.011 9.844 9.155 1.00 88.19 111 LEU A C 1
ATOM 895 O O . LEU A 1 111 ? -10.930 10.839 8.431 1.00 88.19 111 LEU A O 1
ATOM 899 N N . PHE A 1 112 ? -12.097 9.547 9.867 1.00 85.56 112 PHE A N 1
ATOM 900 C CA . PHE A 1 112 ? -13.342 10.313 9.806 1.00 85.56 112 PHE A CA 1
ATOM 901 C C . PHE A 1 112 ? -13.618 11.098 11.091 1.00 85.56 112 PHE A C 1
ATOM 903 O O . PHE A 1 112 ? -14.627 11.806 11.162 1.00 85.56 112 PHE A O 1
ATOM 910 N N . ALA A 1 113 ? -12.714 11.032 12.072 1.00 85.31 113 ALA A N 1
ATOM 911 C CA . ALA A 1 113 ? -12.708 11.930 13.214 1.00 85.31 113 ALA A CA 1
ATOM 912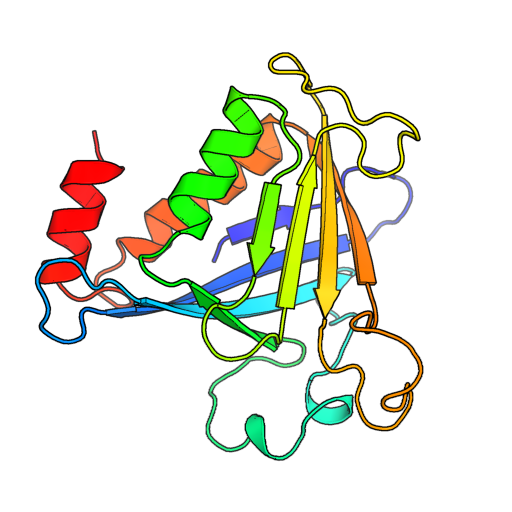 C C . ALA A 1 113 ? -12.753 13.399 12.737 1.00 85.31 113 ALA A C 1
ATOM 914 O O . ALA A 1 113 ? -11.936 13.798 11.901 1.00 85.31 113 ALA A O 1
ATOM 915 N N . PRO A 1 114 ? -13.665 14.233 13.275 1.00 80.69 114 PRO A N 1
ATOM 916 C CA . PRO A 1 114 ? -13.745 15.654 12.925 1.00 80.69 114 PRO A CA 1
ATOM 917 C C . PRO A 1 114 ? -12.436 16.409 13.184 1.00 80.69 114 PRO A C 1
ATOM 919 O O . PRO A 1 114 ? -12.095 17.339 12.457 1.00 80.69 114 PRO A O 1
ATOM 922 N N . GLU A 1 115 ? -11.701 15.980 14.211 1.00 82.94 115 GLU A N 1
ATOM 923 C CA . GLU A 1 115 ? -10.387 16.490 14.589 1.00 82.94 115 GLU A CA 1
ATOM 924 C C . GLU A 1 115 ? -9.423 15.299 14.696 1.00 82.94 115 GLU A C 1
ATOM 926 O O . GLU A 1 115 ? -9.302 14.696 15.764 1.00 82.94 115 GLU A O 1
ATOM 931 N N . PRO A 1 116 ? -8.766 14.904 13.590 1.00 76.75 116 PRO A N 1
ATOM 932 C CA . PRO A 1 116 ? -7.835 13.786 13.599 1.00 76.75 116 PRO A CA 1
ATOM 933 C C . PRO A 1 116 ? -6.644 14.120 14.493 1.00 76.75 116 PRO A C 1
ATOM 935 O O . PRO A 1 116 ? -5.850 15.012 14.186 1.00 76.75 116 PRO A O 1
ATOM 938 N N . THR A 1 117 ? -6.496 13.395 15.594 1.00 84.69 117 THR A N 1
ATOM 939 C CA . THR A 1 117 ? -5.320 13.490 16.459 1.00 84.69 117 THR A CA 1
ATOM 940 C C . THR A 1 117 ? -4.401 12.309 16.218 1.00 84.69 117 THR A C 1
ATOM 942 O O . THR A 1 117 ? -4.858 11.170 16.137 1.00 84.69 117 THR A O 1
ATOM 945 N N . ALA A 1 118 ? -3.102 12.581 16.136 1.00 89.88 118 ALA A N 1
ATOM 946 C CA . ALA A 1 118 ? -2.099 11.536 16.052 1.00 89.88 118 ALA A CA 1
ATOM 947 C C . ALA A 1 118 ? -2.127 10.661 17.315 1.00 89.88 118 ALA A C 1
ATOM 949 O O . ALA A 1 118 ? -2.078 11.188 18.429 1.00 89.88 118 ALA A O 1
ATOM 950 N N . ASP A 1 119 ? -2.179 9.342 17.137 1.00 92.81 119 ASP A N 1
ATOM 951 C CA . ASP A 1 119 ? -2.136 8.376 18.237 1.00 92.81 119 ASP A CA 1
ATOM 952 C C . ASP A 1 119 ? -1.070 7.293 17.982 1.00 92.81 119 ASP A C 1
ATOM 954 O O . ASP A 1 119 ? -1.349 6.263 17.358 1.00 92.81 119 ASP A O 1
ATOM 958 N N . PRO A 1 120 ? 0.168 7.489 18.474 1.00 93.25 120 PRO A N 1
ATOM 959 C CA . PRO A 1 120 ? 1.237 6.498 18.370 1.00 93.25 120 PRO A CA 1
ATOM 960 C C . PRO A 1 120 ? 0.901 5.143 19.005 1.00 93.25 120 PRO A C 1
ATOM 962 O O . PRO A 1 120 ? 1.536 4.147 18.660 1.00 93.25 120 PRO A O 1
ATOM 965 N N . ALA A 1 121 ? -0.057 5.096 19.939 1.00 94.00 121 ALA A N 1
ATOM 966 C CA . ALA A 1 121 ? -0.475 3.891 20.649 1.00 94.00 121 ALA A CA 1
ATOM 967 C C . ALA A 1 121 ? -1.691 3.205 20.005 1.00 94.00 121 ALA A C 1
ATOM 969 O O . ALA A 1 121 ? -2.139 2.173 20.511 1.00 94.00 121 ALA A O 1
ATOM 970 N N . ALA A 1 122 ? -2.196 3.723 18.880 1.00 93.00 122 ALA A N 1
ATOM 971 C CA . ALA A 1 122 ? -3.344 3.153 18.192 1.00 93.00 122 ALA A CA 1
ATOM 972 C C . ALA A 1 122 ? -3.106 1.675 17.852 1.00 93.00 122 ALA A C 1
ATOM 974 O O . ALA A 1 122 ? -2.137 1.325 17.171 1.00 93.00 122 ALA A O 1
ATOM 975 N N . GLY A 1 123 ? -3.997 0.799 18.321 1.00 94.12 123 GLY A N 1
ATOM 976 C CA . GLY A 1 123 ? -4.005 -0.627 17.968 1.00 94.12 123 GLY A CA 1
ATOM 977 C C . GLY A 1 123 ? -4.716 -0.920 16.642 1.00 94.12 123 GLY A C 1
ATOM 978 O O . GLY A 1 123 ? -4.706 -2.055 16.168 1.00 94.12 123 GLY A O 1
ATOM 979 N N . PHE A 1 124 ? -5.341 0.097 16.049 1.00 94.50 124 PHE A N 1
ATOM 980 C CA . PHE A 1 124 ? -6.205 -0.016 14.886 1.00 94.50 124 PHE A CA 1
ATOM 981 C C . PHE A 1 124 ? -5.961 1.135 13.914 1.00 94.50 124 PHE A C 1
ATOM 983 O O . PHE A 1 124 ? -5.698 2.254 14.350 1.00 94.50 124 PHE A O 1
ATOM 990 N N . PHE A 1 125 ? -6.083 0.857 12.618 1.00 96.06 125 PHE A N 1
ATOM 991 C CA . PHE A 1 125 ? -5.979 1.843 11.553 1.00 96.06 125 PHE A CA 1
ATOM 992 C C . PHE A 1 125 ? -7.119 1.680 10.544 1.00 96.06 125 PHE A C 1
ATOM 994 O O . PHE A 1 125 ? -7.447 0.579 10.109 1.00 96.06 125 PHE A O 1
ATOM 1001 N N . ASP A 1 126 ? -7.701 2.800 10.148 1.00 95.69 126 ASP A N 1
ATOM 1002 C CA . ASP A 1 126 ? -8.409 2.975 8.892 1.00 95.69 126 ASP A CA 1
ATOM 1003 C C . ASP A 1 126 ? -7.420 3.019 7.724 1.00 95.69 126 ASP A C 1
ATOM 1005 O O . ASP A 1 126 ? -6.439 3.766 7.748 1.00 95.69 126 ASP A O 1
ATOM 1009 N N . VAL A 1 127 ? -7.721 2.258 6.673 1.00 96.19 127 VAL A N 1
ATOM 1010 C CA . VAL A 1 127 ? -7.030 2.301 5.384 1.00 96.19 127 VAL A CA 1
ATOM 1011 C C . VAL A 1 127 ? -8.065 2.559 4.297 1.00 96.19 127 VAL A C 1
ATOM 1013 O O . VAL A 1 127 ? -8.821 1.669 3.910 1.00 96.19 127 VAL A O 1
ATOM 1016 N N . LEU A 1 128 ? -8.119 3.798 3.817 1.00 93.75 128 LEU A N 1
ATOM 1017 C CA . LEU A 1 128 ? -8.999 4.222 2.734 1.00 93.75 128 LEU A CA 1
ATOM 1018 C C . LEU A 1 128 ? -8.238 4.160 1.409 1.00 93.75 128 LEU A C 1
ATOM 1020 O O . LEU A 1 128 ? -7.277 4.898 1.210 1.00 93.75 128 LEU A O 1
ATOM 1024 N N . VAL A 1 129 ? -8.689 3.305 0.499 1.00 91.88 129 VAL A N 1
ATOM 1025 C CA . VAL A 1 129 ? -8.139 3.164 -0.852 1.00 91.88 129 VAL A CA 1
ATOM 1026 C C . VAL A 1 129 ? -9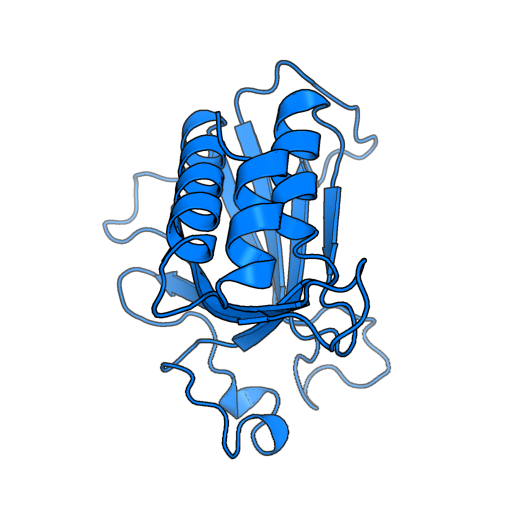.103 3.817 -1.828 1.00 91.88 129 VAL A C 1
ATOM 1028 O O . VAL A 1 129 ? -10.255 3.403 -1.926 1.00 91.88 129 VAL A O 1
ATOM 1031 N N . ILE A 1 130 ? -8.641 4.841 -2.533 1.00 86.56 130 ILE A N 1
ATOM 1032 C CA . ILE A 1 130 ? -9.396 5.594 -3.533 1.00 86.56 130 ILE A CA 1
ATOM 1033 C C . ILE A 1 130 ? -8.782 5.283 -4.889 1.00 86.56 130 ILE A C 1
ATOM 1035 O O . ILE A 1 130 ? -7.578 5.453 -5.072 1.00 86.56 130 ILE A O 1
ATOM 1039 N N . ILE A 1 131 ? -9.609 4.848 -5.833 1.00 81.25 131 ILE A N 1
ATOM 1040 C CA . ILE A 1 131 ? -9.209 4.729 -7.232 1.00 81.25 131 ILE A CA 1
ATOM 1041 C C . ILE A 1 131 ? -9.461 6.089 -7.881 1.00 81.25 131 ILE A C 1
ATOM 1043 O O . ILE A 1 131 ? -10.608 6.448 -8.149 1.00 81.25 131 ILE A O 1
ATOM 1047 N N . ASP A 1 132 ? -8.403 6.874 -8.062 1.00 68.88 132 ASP A N 1
ATOM 1048 C CA . ASP A 1 132 ? -8.476 8.161 -8.753 1.00 68.88 132 ASP A CA 1
ATOM 1049 C C . ASP A 1 132 ? -8.522 7.876 -10.275 1.00 68.88 132 ASP A C 1
ATOM 1051 O O . ASP A 1 132 ? -7.902 6.931 -10.754 1.00 68.88 132 ASP A O 1
ATOM 1055 N N . HIS A 1 133 ? -9.344 8.618 -11.028 1.00 60.56 133 HIS A N 1
ATOM 1056 C CA . HIS A 1 133 ? -9.901 8.254 -12.355 1.00 60.56 133 HIS A CA 1
ATOM 1057 C C . HIS A 1 133 ? -11.083 7.263 -12.365 1.00 60.56 133 HIS A C 1
ATOM 1059 O O . HIS A 1 133 ? -11.097 6.292 -13.116 1.00 60.56 133 HIS A O 1
ATOM 1065 N N . GLY A 1 134 ? -12.185 7.591 -11.683 1.00 50.22 134 GLY A N 1
ATOM 1066 C CA . GLY A 1 134 ? -13.494 6.924 -11.838 1.00 50.22 134 GLY A CA 1
ATOM 1067 C C . GLY A 1 134 ? -14.141 6.979 -13.249 1.00 50.22 134 GLY A C 1
ATOM 1068 O O . GLY A 1 134 ? -15.322 6.665 -13.395 1.00 50.22 134 GLY A O 1
ATOM 1069 N N . GLY A 1 135 ? -13.392 7.338 -14.297 1.00 43.25 135 GLY A N 1
ATOM 1070 C CA . GLY A 1 135 ? -13.860 7.434 -15.680 1.00 43.25 135 GLY A CA 1
ATOM 1071 C C . GLY A 1 135 ? -14.890 8.551 -15.911 1.00 43.25 135 GLY A C 1
ATOM 1072 O O . GLY A 1 135 ? -15.247 9.309 -15.009 1.00 43.25 135 GLY A O 1
ATOM 1073 N N . ASN A 1 136 ? -15.422 8.626 -17.137 1.00 43.94 136 ASN A N 1
ATOM 1074 C CA . ASN A 1 136 ? -16.420 9.618 -17.588 1.00 43.94 136 ASN A CA 1
ATOM 1075 C C . ASN A 1 136 ? -17.736 9.655 -16.773 1.00 43.94 136 ASN A C 1
ATOM 1077 O O . ASN A 1 136 ? -18.610 10.467 -17.062 1.00 43.94 136 ASN A O 1
ATOM 1081 N N . TRP A 1 137 ? -17.908 8.773 -15.787 1.00 44.59 137 TRP A N 1
ATOM 1082 C CA . TRP A 1 137 ? -19.103 8.683 -14.946 1.00 44.59 137 TRP A CA 1
ATOM 1083 C C . TRP A 1 137 ? -19.163 9.753 -13.855 1.00 44.59 137 TRP A C 1
ATOM 1085 O O . TRP A 1 137 ? -20.253 10.070 -13.384 1.00 44.59 137 TRP A O 1
ATOM 1095 N N . HIS A 1 138 ? -18.019 10.325 -13.476 1.00 46.72 138 HIS A N 1
ATOM 1096 C CA . HIS A 1 138 ? -17.956 11.324 -12.407 1.00 46.72 138 HIS A CA 1
ATOM 1097 C C . HIS A 1 138 ? -17.693 12.748 -12.915 1.00 46.72 138 HIS A C 1
ATOM 1099 O O . HIS A 1 138 ? -18.037 13.698 -12.219 1.00 46.72 138 HIS A O 1
ATOM 1105 N N . GLY A 1 139 ? -17.231 12.904 -14.165 1.00 39.56 139 GLY A N 1
ATOM 1106 C CA . GLY A 1 139 ? -16.971 14.200 -14.802 1.00 39.56 139 GLY A CA 1
ATOM 1107 C C . GLY A 1 139 ? -15.930 15.050 -14.061 1.00 39.56 139 GLY A C 1
ATOM 1108 O O . GLY A 1 139 ? -15.608 14.807 -12.906 1.00 39.56 139 GLY A O 1
ATOM 1109 N N . ASP A 1 140 ? -15.435 16.108 -14.697 1.00 43.81 140 ASP A N 1
ATOM 1110 C CA . ASP A 1 140 ? -14.442 17.011 -14.080 1.00 43.81 140 ASP A CA 1
ATOM 1111 C C . ASP A 1 140 ? -15.019 17.846 -12.908 1.00 43.81 140 ASP A C 1
ATOM 1113 O O . ASP A 1 140 ? -14.312 18.632 -12.279 1.00 43.81 140 ASP A O 1
ATOM 1117 N N . GLY A 1 141 ? -16.330 17.730 -12.646 1.00 41.56 141 GLY A N 1
ATOM 1118 C CA . GLY A 1 141 ? -17.085 18.525 -11.669 1.00 41.56 141 GLY A CA 1
ATOM 1119 C C . GLY A 1 141 ? -17.352 17.840 -10.326 1.00 41.56 141 GLY A C 1
ATOM 1120 O O . GLY A 1 141 ? -17.752 18.514 -9.376 1.00 41.56 141 GLY A O 1
ATOM 1121 N N . VAL A 1 142 ? -17.129 16.530 -10.218 1.00 40.78 142 VAL A N 1
ATOM 1122 C CA . VAL A 1 142 ? -17.017 15.837 -8.930 1.00 40.78 142 VAL A CA 1
ATOM 1123 C C . VAL A 1 142 ? -15.513 15.739 -8.701 1.00 40.78 142 VAL A C 1
ATOM 1125 O O . VAL A 1 142 ? -14.824 15.203 -9.559 1.00 40.78 142 VAL A O 1
ATOM 1128 N N . GLY A 1 143 ? -14.982 16.355 -7.636 1.00 48.94 143 GLY A N 1
ATOM 1129 C CA . GLY A 1 143 ? -13.532 16.402 -7.372 1.00 48.94 143 GLY A CA 1
ATOM 1130 C C . GLY A 1 143 ? -12.862 15.018 -7.397 1.00 48.94 143 GLY A C 1
ATOM 1131 O O . GLY A 1 143 ? -13.552 14.020 -7.541 1.00 48.94 143 GLY A O 1
ATOM 1132 N N . SER A 1 144 ? -11.534 14.967 -7.232 1.00 49.56 144 SER A N 1
ATOM 1133 C CA . SER A 1 144 ? -10.616 13.797 -7.288 1.00 49.56 144 SER A CA 1
ATOM 1134 C C . SER A 1 144 ? -10.959 12.581 -6.390 1.00 49.56 144 SER A C 1
ATOM 1136 O O . SER A 1 144 ? -10.162 12.113 -5.576 1.00 49.56 144 SER A O 1
ATOM 1138 N N . GLY A 1 145 ? -12.187 12.090 -6.477 1.00 57.38 145 GLY A N 1
ATOM 1139 C CA . GLY A 1 145 ? -12.785 11.053 -5.664 1.00 57.38 145 GLY A CA 1
ATOM 1140 C C . GLY A 1 145 ? -13.524 10.102 -6.584 1.00 57.38 145 GLY A C 1
ATOM 1141 O O . GLY A 1 145 ? -14.731 10.224 -6.786 1.00 57.38 145 GLY A O 1
ATOM 1142 N N . GLY A 1 146 ? -12.781 9.164 -7.166 1.00 68.25 146 GLY A N 1
ATOM 1143 C CA . GLY A 1 146 ? -13.382 7.971 -7.742 1.00 68.25 146 GLY A CA 1
ATOM 1144 C C . GLY A 1 146 ? -13.858 7.004 -6.649 1.00 68.25 146 GLY A C 1
ATOM 1145 O O . GLY A 1 146 ? -13.931 7.365 -5.467 1.00 68.25 146 GLY A O 1
ATOM 1146 N N . PRO A 1 147 ? -14.238 5.771 -7.019 1.00 77.69 147 PRO A N 1
ATOM 1147 C CA . PRO A 1 147 ? -14.736 4.810 -6.052 1.00 77.69 147 PRO A CA 1
ATOM 1148 C C . PRO A 1 147 ? -13.679 4.518 -4.984 1.00 77.69 147 PRO A C 1
ATOM 1150 O O . PRO A 1 147 ? -12.484 4.414 -5.267 1.00 77.69 147 PRO A O 1
ATOM 1153 N N . ALA A 1 148 ? -14.144 4.385 -3.744 1.00 85.62 148 ALA A N 1
ATOM 1154 C CA . ALA A 1 148 ? -13.284 4.202 -2.592 1.00 85.62 148 ALA A CA 1
ATOM 1155 C C . ALA A 1 148 ? -13.744 3.026 -1.736 1.00 85.62 148 ALA A C 1
ATOM 1157 O O . ALA A 1 148 ? -14.939 2.748 -1.614 1.00 85.62 148 ALA A O 1
ATOM 1158 N N . VAL A 1 149 ? -12.779 2.356 -1.122 1.00 90.44 149 VAL A N 1
ATOM 1159 C CA . VAL A 1 149 ? -12.993 1.254 -0.191 1.00 90.44 149 VAL A CA 1
ATOM 1160 C C . VAL A 1 149 ? -12.262 1.566 1.101 1.00 90.44 149 VAL A C 1
ATOM 1162 O O . VAL A 1 149 ? -11.080 1.897 1.095 1.00 90.44 149 VAL A O 1
ATOM 1165 N N . LEU A 1 150 ? -12.980 1.446 2.212 1.00 93.19 150 LEU A N 1
ATOM 1166 C CA . LEU A 1 150 ? -12.424 1.579 3.548 1.00 93.19 150 LEU A CA 1
ATOM 1167 C C . LEU A 1 150 ? -12.211 0.189 4.141 1.00 93.19 150 LEU A C 1
ATOM 1169 O O . LEU A 1 150 ? -13.173 -0.557 4.311 1.00 93.19 150 LEU A O 1
ATOM 1173 N N . LEU A 1 151 ? -10.966 -0.123 4.481 1.00 94.25 151 LEU A N 1
ATOM 1174 C CA . LEU A 1 151 ? -10.610 -1.253 5.325 1.00 94.25 151 LEU A CA 1
ATOM 1175 C C . LEU A 1 151 ? -10.334 -0.733 6.728 1.00 94.25 151 LEU A C 1
ATOM 1177 O O . LEU A 1 151 ? -9.784 0.355 6.901 1.00 94.25 151 LEU A O 1
ATOM 1181 N N . GLY A 1 152 ? -10.672 -1.522 7.734 1.00 94.69 152 GLY A N 1
ATOM 1182 C CA . GLY A 1 152 ? -10.139 -1.326 9.064 1.00 94.69 152 GLY A CA 1
ATOM 1183 C C . GLY A 1 152 ? -9.251 -2.499 9.446 1.00 94.69 152 GLY A C 1
ATOM 1184 O O . GLY A 1 152 ? -9.639 -3.652 9.290 1.00 94.69 152 GLY A O 1
ATOM 1185 N N . VAL A 1 153 ? -8.045 -2.207 9.918 1.00 95.62 153 VAL A N 1
ATOM 1186 C CA . VAL A 1 153 ? -6.990 -3.201 10.127 1.00 95.62 153 VAL A CA 1
ATOM 1187 C C . VAL A 1 153 ? -6.365 -3.031 11.500 1.00 95.62 153 VAL A C 1
ATOM 1189 O O . VAL A 1 153 ? -6.313 -1.929 12.049 1.00 95.62 153 VAL A O 1
ATOM 1192 N N . THR A 1 154 ? -5.857 -4.123 12.066 1.00 96.38 154 THR A N 1
ATOM 1193 C CA . THR A 1 154 ? -5.055 -4.023 13.289 1.00 96.38 154 THR A CA 1
ATOM 1194 C C . THR A 1 154 ? -3.655 -3.514 12.958 1.00 96.38 154 THR A C 1
ATOM 1196 O O . THR A 1 154 ? -3.172 -3.655 11.828 1.00 96.38 154 THR A O 1
ATOM 1199 N N . ARG A 1 155 ? -2.979 -2.948 13.959 1.00 96.31 155 ARG A N 1
ATOM 1200 C CA . ARG A 1 155 ? -1.569 -2.558 13.859 1.00 96.31 155 ARG A CA 1
ATOM 1201 C C . ARG A 1 155 ? -0.699 -3.711 13.360 1.00 96.31 155 ARG A C 1
ATOM 1203 O O . ARG A 1 155 ? 0.110 -3.519 12.460 1.00 96.31 155 ARG A O 1
ATOM 1210 N N . GLU A 1 156 ? -0.883 -4.906 13.914 1.00 96.94 156 GLU A N 1
ATOM 1211 C CA . GLU A 1 156 ? -0.080 -6.088 13.590 1.00 96.94 156 GLU A CA 1
ATOM 1212 C C . GLU A 1 156 ? -0.260 -6.509 12.127 1.00 96.94 156 GLU A C 1
ATOM 1214 O O . GLU A 1 156 ? 0.713 -6.863 11.462 1.00 96.94 156 GLU A O 1
ATOM 1219 N N . ALA A 1 157 ? -1.490 -6.438 11.606 1.00 97.00 157 ALA A N 1
ATOM 1220 C CA . ALA A 1 157 ? -1.771 -6.732 10.204 1.00 97.00 157 ALA A CA 1
ATOM 1221 C C . ALA A 1 157 ? -1.107 -5.709 9.270 1.00 97.00 157 ALA A C 1
ATOM 1223 O O . ALA A 1 157 ? -0.522 -6.091 8.257 1.00 97.00 157 ALA A O 1
ATOM 1224 N N . LEU A 1 158 ? -1.143 -4.422 9.629 1.00 97.31 158 LEU A N 1
ATOM 1225 C CA . LEU A 1 158 ? -0.494 -3.362 8.857 1.00 97.31 158 LEU A CA 1
ATOM 1226 C C . LEU A 1 158 ? 1.043 -3.462 8.906 1.00 97.31 158 LEU A C 1
ATOM 1228 O O . LEU A 1 158 ? 1.709 -3.246 7.894 1.00 97.31 158 LEU A O 1
ATOM 1232 N N . GLU A 1 159 ? 1.617 -3.847 10.048 1.00 97.56 159 GLU A N 1
ATOM 1233 C CA . GLU A 1 159 ? 3.047 -4.154 10.166 1.00 97.56 159 GLU A CA 1
ATOM 1234 C C . GLU A 1 159 ? 3.453 -5.338 9.290 1.00 97.56 159 GLU A C 1
ATOM 1236 O O . GLU A 1 159 ? 4.477 -5.274 8.610 1.00 97.56 159 GLU A O 1
ATOM 1241 N N . GLN A 1 160 ? 2.670 -6.420 9.301 1.00 97.88 160 GLN A N 1
ATOM 1242 C CA . GLN A 1 160 ? 2.956 -7.583 8.467 1.00 97.88 160 GLN A CA 1
ATOM 1243 C C . GLN A 1 160 ? 2.858 -7.231 6.982 1.00 97.88 160 GLN A C 1
ATOM 1245 O O . GLN A 1 160 ? 3.762 -7.561 6.221 1.00 97.88 160 GLN A O 1
ATOM 1250 N N . PHE A 1 161 ? 1.826 -6.481 6.594 1.00 97.94 161 PHE A N 1
ATOM 1251 C CA . PHE A 1 161 ? 1.673 -5.967 5.238 1.00 97.94 161 PHE A CA 1
ATOM 1252 C C . PHE A 1 161 ? 2.895 -5.156 4.786 1.00 97.94 161 PHE A C 1
ATOM 1254 O O . PHE A 1 161 ? 3.411 -5.369 3.690 1.00 97.94 161 PHE A O 1
ATOM 1261 N N . TRP A 1 162 ? 3.419 -4.276 5.646 1.00 97.31 162 TRP A N 1
ATOM 1262 C CA . TRP A 1 162 ? 4.660 -3.553 5.361 1.00 97.31 162 TRP A CA 1
ATOM 1263 C C . TRP A 1 162 ? 5.870 -4.487 5.212 1.00 97.31 162 TRP A C 1
ATOM 1265 O O . TRP A 1 162 ? 6.639 -4.334 4.263 1.00 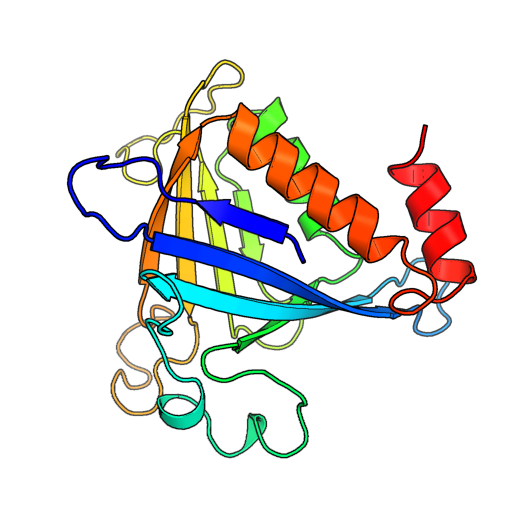97.31 162 TRP A O 1
ATOM 1275 N N . ARG A 1 163 ? 6.040 -5.475 6.102 1.00 96.75 163 ARG A N 1
ATOM 1276 C CA . ARG A 1 163 ? 7.140 -6.454 5.998 1.00 96.75 163 ARG A CA 1
ATOM 1277 C C . ARG A 1 163 ? 7.072 -7.236 4.687 1.00 96.75 163 ARG A C 1
ATOM 1279 O O . ARG A 1 163 ? 8.109 -7.443 4.062 1.00 96.75 163 ARG A O 1
ATOM 1286 N N . ASP A 1 164 ? 5.874 -7.615 4.253 1.00 97.69 164 ASP A N 1
ATOM 1287 C CA . ASP A 1 164 ? 5.658 -8.323 2.989 1.00 97.69 164 ASP A CA 1
ATOM 1288 C C . ASP A 1 164 ? 6.012 -7.441 1.780 1.00 97.69 164 ASP A C 1
ATOM 1290 O O . ASP A 1 164 ? 6.637 -7.924 0.833 1.00 97.69 164 ASP A O 1
ATOM 1294 N N . LEU A 1 165 ? 5.684 -6.140 1.824 1.00 96.44 165 LEU A N 1
ATOM 1295 C CA . LEU A 1 165 ? 6.091 -5.172 0.796 1.00 96.44 165 LEU A CA 1
ATOM 1296 C C . LEU A 1 165 ? 7.612 -5.020 0.722 1.00 96.44 165 LEU A C 1
ATOM 1298 O O . LEU A 1 165 ? 8.161 -4.981 -0.379 1.00 96.44 165 LEU A O 1
ATOM 1302 N N . VAL A 1 166 ? 8.294 -4.939 1.869 1.00 95.38 166 VAL A N 1
ATOM 1303 C CA . VAL A 1 166 ? 9.763 -4.866 1.918 1.00 95.38 166 VAL A CA 1
ATOM 1304 C C . VAL A 1 166 ? 10.376 -6.153 1.375 1.00 95.38 166 VAL A C 1
ATOM 1306 O O . VAL A 1 166 ? 11.274 -6.090 0.541 1.00 95.38 166 VAL A O 1
ATOM 1309 N N . ALA A 1 167 ? 9.891 -7.318 1.810 1.00 94.56 167 ALA A N 1
ATOM 1310 C CA . ALA A 1 167 ? 10.407 -8.608 1.363 1.00 94.56 167 ALA A CA 1
ATOM 1311 C C . ALA A 1 167 ? 10.263 -8.786 -0.157 1.00 94.56 167 ALA A C 1
ATOM 1313 O O . ALA A 1 167 ? 11.212 -9.203 -0.817 1.00 94.56 167 ALA A O 1
ATOM 1314 N N . GLU A 1 168 ? 9.111 -8.417 -0.723 1.00 95.19 168 GLU A N 1
ATOM 1315 C CA . GLU A 1 168 ? 8.888 -8.469 -2.168 1.00 95.19 168 GLU A CA 1
ATOM 1316 C C . GLU A 1 168 ? 9.758 -7.463 -2.937 1.00 95.19 168 GLU A C 1
ATOM 1318 O O . GLU A 1 168 ? 10.305 -7.811 -3.980 1.00 95.19 168 GLU A O 1
ATOM 1323 N N . ALA A 1 169 ? 9.963 -6.250 -2.411 1.00 93.19 169 ALA A N 1
ATOM 1324 C CA . ALA A 1 169 ? 10.856 -5.259 -3.023 1.00 93.19 169 ALA A CA 1
ATOM 1325 C C . ALA A 1 169 ? 12.334 -5.699 -3.052 1.00 93.19 169 ALA A C 1
ATOM 1327 O O . ALA A 1 169 ? 13.143 -5.086 -3.743 1.00 93.19 169 ALA A O 1
ATOM 1328 N N . MET A 1 170 ? 12.708 -6.738 -2.299 1.00 91.56 170 MET A N 1
ATOM 1329 C CA . MET A 1 170 ? 14.065 -7.299 -2.264 1.00 91.56 170 MET A CA 1
ATOM 1330 C C . MET A 1 170 ? 14.238 -8.518 -3.178 1.00 91.56 170 MET A C 1
ATOM 1332 O O . MET A 1 170 ? 15.356 -9.039 -3.293 1.00 91.56 170 MET A O 1
ATOM 1336 N N . ASP A 1 171 ? 13.160 -9.000 -3.800 1.00 92.69 171 ASP A N 1
ATOM 1337 C CA . ASP A 1 171 ? 13.199 -10.151 -4.697 1.00 92.69 171 ASP A CA 1
ATOM 1338 C C . ASP A 1 171 ? 14.036 -9.815 -5.953 1.00 92.69 171 ASP A C 1
ATOM 1340 O O . ASP A 1 171 ? 13.743 -8.824 -6.629 1.00 92.69 171 ASP A O 1
ATOM 1344 N N . PRO A 1 172 ? 15.072 -10.611 -6.299 1.00 90.38 172 PRO A N 1
ATOM 1345 C CA . PRO A 1 172 ? 15.866 -10.398 -7.512 1.00 90.38 172 PRO A CA 1
ATOM 1346 C C . PRO A 1 172 ? 15.057 -10.395 -8.821 1.00 90.38 172 PRO A C 1
ATOM 1348 O O . PRO A 1 172 ? 15.533 -9.866 -9.820 1.00 90.38 172 PRO A O 1
ATOM 1351 N N . ALA A 1 173 ? 13.868 -11.005 -8.851 1.00 92.56 173 ALA A N 1
ATOM 1352 C CA . ALA A 1 173 ? 12.985 -10.975 -10.016 1.00 92.56 173 ALA A CA 1
ATOM 1353 C C . ALA A 1 173 ? 12.243 -9.636 -10.174 1.00 92.56 173 ALA A C 1
ATOM 1355 O O . ALA A 1 173 ? 11.722 -9.351 -11.250 1.00 92.56 173 ALA A O 1
ATOM 1356 N N . ILE A 1 174 ? 12.184 -8.833 -9.110 1.00 91.75 174 ILE A N 1
ATOM 1357 C CA . ILE A 1 174 ? 11.448 -7.567 -9.045 1.00 91.75 174 ILE A CA 1
ATOM 1358 C C . ILE A 1 174 ? 12.398 -6.370 -9.034 1.00 91.75 174 ILE A C 1
ATOM 1360 O O . ILE A 1 174 ? 12.088 -5.341 -9.631 1.00 91.75 174 ILE A O 1
ATOM 1364 N N . CYS A 1 175 ? 13.532 -6.483 -8.346 1.00 92.38 175 CYS A N 1
ATOM 1365 C CA . CYS A 1 175 ? 14.394 -5.361 -8.004 1.00 92.38 175 CYS A CA 1
ATOM 1366 C C . CYS A 1 175 ? 15.790 -5.522 -8.600 1.00 92.38 175 CYS A C 1
ATOM 1368 O O . CYS A 1 175 ? 16.435 -6.557 -8.409 1.00 92.38 175 CYS A O 1
ATOM 1370 N N . ASP A 1 176 ? 16.272 -4.488 -9.295 1.00 88.88 176 ASP A N 1
ATOM 1371 C CA . ASP A 1 176 ? 17.659 -4.468 -9.757 1.00 88.88 176 ASP A CA 1
ATOM 1372 C C . ASP A 1 176 ? 18.649 -4.455 -8.575 1.00 88.88 176 ASP A C 1
ATOM 1374 O O . ASP A 1 176 ? 18.339 -4.007 -7.467 1.00 88.88 176 ASP A O 1
ATOM 1378 N N . GLU A 1 177 ? 19.860 -4.979 -8.786 1.00 87.88 177 GLU A N 1
ATOM 1379 C CA . GLU A 1 177 ? 20.824 -5.156 -7.689 1.00 87.88 177 GLU A CA 1
ATOM 1380 C C . GLU A 1 177 ? 21.240 -3.822 -7.038 1.00 87.88 177 GLU A C 1
ATOM 1382 O O . GLU A 1 177 ? 21.425 -3.769 -5.823 1.00 87.88 177 GLU A O 1
ATOM 1387 N N . VAL A 1 178 ? 21.294 -2.720 -7.798 1.00 86.25 178 VAL A N 1
ATOM 1388 C CA . VAL A 1 178 ? 21.635 -1.385 -7.269 1.00 86.25 178 VAL A CA 1
ATOM 1389 C C . VAL A 1 178 ? 20.554 -0.881 -6.309 1.00 86.25 178 VAL A C 1
ATOM 1391 O O . VAL A 1 178 ? 20.844 -0.389 -5.215 1.00 86.25 178 VAL A O 1
ATOM 1394 N N . SER A 1 179 ? 19.290 -1.004 -6.703 1.00 87.75 179 SER A N 1
ATOM 1395 C CA . SER A 1 179 ? 18.128 -0.608 -5.910 1.00 87.75 179 SER A CA 1
ATOM 1396 C C . SER A 1 179 ? 18.012 -1.480 -4.667 1.00 87.75 179 SER A C 1
ATOM 1398 O O . SER A 1 179 ? 17.767 -0.971 -3.572 1.00 87.75 179 SER A O 1
ATOM 1400 N N . LYS A 1 180 ? 18.287 -2.776 -4.807 1.00 88.12 180 LYS A N 1
ATOM 1401 C CA . LYS A 1 180 ? 18.272 -3.755 -3.722 1.00 88.12 180 LYS A CA 1
ATOM 1402 C C . LYS A 1 180 ? 19.339 -3.500 -2.664 1.00 88.12 180 LYS A C 1
ATOM 1404 O O . LYS A 1 180 ? 19.027 -3.555 -1.478 1.00 88.12 180 LYS A O 1
ATOM 1409 N N . GLU A 1 181 ? 20.577 -3.187 -3.045 1.00 87.31 181 GLU A N 1
ATOM 1410 C CA . GLU A 1 181 ? 21.628 -2.796 -2.090 1.00 87.31 181 GLU A CA 1
ATOM 1411 C C . GLU A 1 181 ? 21.212 -1.579 -1.254 1.00 87.31 181 GLU A C 1
ATOM 1413 O O . GLU A 1 181 ? 21.391 -1.555 -0.035 1.00 87.31 181 GLU A O 1
ATOM 1418 N N . ARG A 1 182 ? 20.575 -0.593 -1.889 1.00 85.31 182 ARG A N 1
ATOM 1419 C CA . ARG A 1 182 ? 20.084 0.614 -1.212 1.00 85.31 182 ARG A CA 1
ATOM 1420 C C . ARG A 1 182 ? 18.893 0.333 -0.308 1.00 85.31 182 ARG A C 1
ATOM 1422 O O . ARG A 1 182 ? 18.850 0.836 0.810 1.00 85.31 182 ARG A O 1
ATOM 1429 N N . LEU A 1 183 ? 17.931 -0.468 -0.770 1.00 87.88 183 LEU A N 1
ATOM 1430 C CA . LEU A 1 183 ? 16.812 -0.903 0.064 1.00 87.88 183 LEU A CA 1
ATOM 1431 C C . LEU A 1 183 ? 17.317 -1.685 1.279 1.00 87.88 183 LEU A C 1
ATOM 1433 O O . LEU A 1 183 ? 16.803 -1.478 2.374 1.00 87.88 183 LEU A O 1
ATOM 1437 N N . ARG A 1 184 ? 18.343 -2.536 1.125 1.00 88.12 184 ARG A N 1
ATOM 1438 C CA . ARG A 1 184 ? 18.970 -3.248 2.251 1.00 88.12 184 ARG A CA 1
ATOM 1439 C C . ARG A 1 184 ? 19.598 -2.290 3.250 1.00 88.12 184 ARG A C 1
ATOM 1441 O O . ARG A 1 184 ? 19.380 -2.470 4.434 1.00 88.12 184 ARG A O 1
ATOM 1448 N N . ALA A 1 185 ? 20.325 -1.274 2.793 1.00 86.38 185 ALA A N 1
ATOM 1449 C CA . ALA A 1 185 ? 20.928 -0.289 3.692 1.00 86.38 185 ALA A CA 1
ATOM 1450 C C . ALA A 1 185 ? 19.889 0.513 4.501 1.00 86.38 185 ALA A C 1
ATOM 1452 O O . ALA A 1 185 ? 20.199 1.009 5.580 1.00 86.38 185 ALA A O 1
ATOM 1453 N N . GLU A 1 186 ? 18.676 0.669 3.969 1.00 87.06 186 GLU A N 1
ATOM 1454 C CA . GLU A 1 186 ? 17.631 1.500 4.568 1.00 87.06 186 GLU A CA 1
ATOM 1455 C C . GLU A 1 186 ? 16.623 0.713 5.418 1.00 87.06 186 GLU A C 1
ATOM 1457 O O . GLU A 1 186 ? 16.221 1.173 6.485 1.00 87.06 186 GLU A O 1
ATOM 1462 N N . PHE A 1 187 ? 16.207 -0.460 4.942 1.00 85.31 187 PHE A N 1
ATOM 1463 C CA . PHE A 1 187 ? 15.132 -1.264 5.533 1.00 85.31 187 PHE A CA 1
ATOM 1464 C C . PHE A 1 187 ? 15.595 -2.657 5.980 1.00 85.31 187 PHE A C 1
ATOM 1466 O O . PHE A 1 187 ? 14.843 -3.362 6.652 1.00 85.31 187 PHE A O 1
ATOM 1473 N N . GLY A 1 188 ? 16.805 -3.073 5.595 1.00 68.62 188 GLY A N 1
ATOM 1474 C CA . GLY A 1 188 ? 17.428 -4.318 6.032 1.00 68.62 188 GLY A CA 1
ATOM 1475 C C . GLY A 1 188 ? 18.252 -4.106 7.302 1.00 68.62 188 GLY A C 1
ATOM 1476 O O . GLY A 1 188 ? 19.016 -3.150 7.402 1.00 68.62 188 GLY A O 1
ATOM 1477 N N . ALA A 1 189 ? 18.073 -5.001 8.272 1.00 48.16 189 ALA A N 1
ATOM 1478 C CA . ALA A 1 189 ? 18.970 -5.158 9.415 1.00 48.16 189 ALA A CA 1
ATOM 1479 C C . ALA A 1 189 ? 20.270 -5.867 9.005 1.00 48.16 189 ALA A C 1
ATOM 1481 O O . ALA A 1 189 ? 20.185 -6.792 8.161 1.00 48.16 189 ALA A O 1
#

pLDDT: mean 83.29, std 14.67, range [39.56, 97.94]

Sequence (189 aa):
MAILIDCRRNETATPLKLSIRWRRVFSNGYEWDRNGEMAIGLYIGDEPVFSPVVFNPDFMRGLELRPGEFYGESDYCQILRDIPRALKTGERTVIEDAVCLFTRIVIGPDLFAPEPTADPAAGFFDVLVIIDHGGNWHGDGVGSGGPAVLLGVTREALEQFWRDLVAEAMDPAICDEVSKERLRAEFGA

Foldseek 3Di:
DFKFWFPPDPPDPWTKIKDKAWPAWDAPPDLQWIKTKIWIFIDGHPHGPDACCQFCVPVCVPDPYDGRTDIAMDTSVCVLVQLVVCLQFQDWGWGAGDPDGQKIKIKHLDPPPPDGDTDNPRQKMKIKIFGFRLHPPCPVPNPRGHDIDIGMHTSVSSVRSSVVVLVNNLDVSHYDPSSNVVSCVVVND